Protein AF-A0A6J7L173-F1 (afdb_monomer)

Foldseek 3Di:
DDDDDDDDDDDDDDPDPDDDDDPPDDPDPPPDDPDDDPPDPDPPPPDPPPPQPPVNVVVVVVVVVVVVVVVVVVVVVVVVVVVVVVVVVVVVVVVVVVVVVVVVVVVVVVVVVVVVVVVVVVVVVVVVVVVVVVVVVVVVVVVPPDPDDDPDDDDDDDDDDDPPPPPDVVNVLVVLVVVLVVCVVVVVVVVSVVSVVVSVVVVVVVVVPDDPPDPDD

Structure (mmCIF, N/CA/C/O backbone):
data_AF-A0A6J7L173-F1
#
_entry.id   AF-A0A6J7L173-F1
#
loop_
_atom_site.group_PDB
_atom_site.id
_atom_site.type_symbol
_atom_site.label_atom_id
_atom_site.label_alt_id
_atom_site.label_comp_id
_atom_site.label_asym_id
_atom_site.label_entity_id
_atom_site.label_seq_id
_atom_site.pdbx_PDB_ins_code
_atom_site.Cartn_x
_atom_site.Cartn_y
_atom_site.Cartn_z
_atom_site.occupancy
_atom_site.B_iso_or_equiv
_atom_site.auth_seq_id
_atom_site.auth_comp_id
_atom_site.auth_asym_id
_atom_site.auth_atom_id
_atom_site.pdbx_PDB_model_num
ATOM 1 N N . MET A 1 1 ? -23.145 0.129 -40.961 1.00 56.03 1 MET A N 1
ATOM 2 C CA . MET A 1 1 ? -21.698 -0.150 -40.840 1.00 56.03 1 MET A CA 1
ATOM 3 C C . MET A 1 1 ? -21.406 -0.372 -39.369 1.00 56.03 1 MET A C 1
ATOM 5 O O . MET A 1 1 ? -21.581 0.552 -38.590 1.00 56.03 1 MET A O 1
ATOM 9 N N . ALA A 1 2 ? -21.118 -1.614 -38.989 1.00 48.31 2 ALA A N 1
ATOM 10 C CA . ALA A 1 2 ? -20.890 -2.025 -37.604 1.00 48.31 2 ALA A CA 1
ATOM 11 C C . ALA A 1 2 ? -19.380 -2.103 -37.316 1.00 48.31 2 ALA A C 1
ATOM 13 O O . ALA A 1 2 ? -18.647 -2.535 -38.209 1.00 48.31 2 ALA A O 1
ATOM 14 N N . PRO A 1 3 ? -18.902 -1.745 -36.111 1.00 63.69 3 PRO A N 1
ATOM 15 C CA . PRO A 1 3 ? -17.541 -2.061 -35.703 1.00 63.69 3 PRO A CA 1
ATOM 16 C C . PRO A 1 3 ? -17.467 -3.480 -35.111 1.00 63.69 3 PRO A C 1
ATOM 18 O O . PRO A 1 3 ? -18.058 -3.774 -34.074 1.00 63.69 3 PRO A O 1
ATOM 21 N N . ALA A 1 4 ? -16.715 -4.354 -35.783 1.00 59.69 4 ALA A N 1
ATOM 22 C CA . ALA A 1 4 ? -16.028 -5.486 -35.159 1.00 59.69 4 ALA A CA 1
ATOM 23 C C . ALA A 1 4 ? -14.821 -4.925 -34.380 1.00 59.69 4 ALA A C 1
ATOM 25 O O . ALA A 1 4 ? -14.242 -3.929 -34.796 1.00 59.69 4 ALA A O 1
ATOM 26 N N . GLY A 1 5 ? -14.345 -5.454 -33.264 1.00 54.31 5 GLY A N 1
ATOM 27 C CA . GLY A 1 5 ? -14.576 -6.721 -32.594 1.00 54.31 5 GLY A CA 1
ATOM 28 C C . GLY A 1 5 ? -13.424 -6.840 -31.596 1.00 54.31 5 GLY A C 1
ATOM 29 O O . GLY A 1 5 ? -12.276 -7.034 -31.984 1.00 54.31 5 GLY A O 1
ATOM 30 N N . SER A 1 6 ? -13.735 -6.608 -30.324 1.00 51.31 6 SER A N 1
ATOM 31 C CA . SER A 1 6 ? -12.829 -6.727 -29.182 1.00 51.31 6 SER A CA 1
ATOM 32 C C . SER A 1 6 ? -12.298 -8.158 -29.075 1.00 51.31 6 SER A C 1
ATOM 34 O O . SER A 1 6 ? -13.080 -9.100 -28.960 1.00 51.31 6 SER A O 1
ATOM 36 N N . SER A 1 7 ? -10.975 -8.319 -29.119 1.00 59.59 7 SER A N 1
ATOM 37 C CA . SER A 1 7 ? -10.300 -9.590 -28.848 1.00 59.59 7 SER A CA 1
ATOM 38 C C . SER A 1 7 ? -9.613 -9.487 -27.491 1.00 59.59 7 SER A C 1
ATOM 40 O O . SER A 1 7 ? -8.503 -8.970 -27.387 1.00 59.59 7 SER A O 1
ATOM 42 N N . SER A 1 8 ? -10.305 -9.941 -26.443 1.00 56.28 8 SER A N 1
ATOM 43 C CA . SER A 1 8 ? -9.732 -10.100 -25.112 1.00 56.28 8 SER A CA 1
ATOM 44 C C . SER A 1 8 ? -8.868 -11.361 -25.077 1.00 56.28 8 SER A C 1
ATOM 46 O O . SER A 1 8 ? -9.338 -12.491 -25.210 1.00 56.28 8 SER A O 1
ATOM 48 N N . THR A 1 9 ? -7.565 -11.174 -24.914 1.00 59.16 9 THR A N 1
ATOM 49 C CA . THR A 1 9 ? -6.635 -12.255 -24.608 1.00 59.16 9 THR A CA 1
ATOM 50 C C . THR A 1 9 ? -6.775 -12.606 -23.131 1.00 59.16 9 THR A C 1
ATOM 52 O O . THR A 1 9 ? -6.339 -11.885 -22.236 1.00 59.16 9 THR A O 1
ATOM 55 N N . GLY A 1 10 ? -7.456 -13.724 -22.882 1.00 52.88 10 GLY A N 1
ATOM 56 C CA . GLY A 1 10 ? -7.556 -14.341 -21.569 1.00 52.88 10 GLY A CA 1
ATOM 57 C C . GLY A 1 10 ? -6.178 -14.743 -21.050 1.00 52.88 10 GLY A C 1
ATOM 58 O O . GLY A 1 10 ? -5.468 -15.525 -21.680 1.00 52.88 10 GLY A O 1
ATOM 59 N N . VAL A 1 11 ? -5.818 -14.218 -19.881 1.00 61.31 11 VAL A N 1
ATOM 60 C CA . VAL A 1 11 ? -4.654 -14.661 -19.111 1.00 61.31 11 VAL A CA 1
ATOM 61 C C . VAL A 1 11 ? -5.096 -15.814 -18.201 1.00 61.31 11 VAL A C 1
ATOM 63 O O . VAL A 1 11 ? -5.998 -15.619 -17.380 1.00 61.31 11 VAL A O 1
ATOM 66 N N . PRO A 1 12 ? -4.502 -17.015 -18.314 1.00 59.41 12 PRO A N 1
ATOM 67 C CA . PRO A 1 12 ? -4.837 -18.133 -17.450 1.00 59.41 12 PRO A CA 1
ATOM 68 C C . PRO A 1 12 ? -4.144 -18.027 -16.084 1.00 59.41 12 PRO A C 1
ATOM 70 O O . PRO A 1 12 ? -2.938 -17.829 -15.987 1.00 59.41 12 PRO A O 1
ATOM 73 N N . GLY A 1 13 ? -4.936 -18.248 -15.033 1.00 49.84 13 GLY A N 1
ATOM 74 C CA . GLY A 1 13 ? -4.553 -19.071 -13.883 1.00 49.84 13 GLY A CA 1
ATOM 75 C C . GLY A 1 13 ? -3.452 -18.548 -12.960 1.00 49.84 13 GLY A C 1
ATOM 76 O O . GLY A 1 13 ? -2.304 -18.973 -13.041 1.00 49.84 13 GLY A O 1
ATOM 77 N N . ARG A 1 14 ? -3.840 -17.757 -11.954 1.00 58.22 14 ARG A N 1
ATOM 78 C CA . ARG A 1 14 ? -3.087 -17.687 -10.692 1.00 58.22 14 ARG A CA 1
ATOM 79 C C . ARG A 1 14 ? -3.176 -19.041 -9.966 1.00 58.22 14 ARG A C 1
ATOM 81 O O . ARG A 1 14 ? -4.297 -19.507 -9.752 1.00 58.22 14 ARG A O 1
ATOM 88 N N . PRO A 1 15 ? -2.065 -19.645 -9.506 1.00 59.00 15 PRO A N 1
ATOM 89 C CA . PRO A 1 15 ? -2.144 -20.717 -8.527 1.00 59.00 15 PRO A CA 1
ATOM 90 C C . PRO A 1 15 ? -2.601 -20.142 -7.181 1.00 59.00 15 PRO A C 1
ATOM 92 O O . PRO A 1 15 ? -2.034 -19.179 -6.660 1.00 59.00 15 PRO A O 1
ATOM 95 N N . ALA A 1 16 ? -3.656 -20.739 -6.629 1.00 52.34 16 ALA A N 1
ATOM 96 C CA . ALA A 1 16 ? -4.122 -20.482 -5.279 1.00 52.34 16 ALA A CA 1
ATOM 97 C C . ALA A 1 16 ? -3.039 -20.919 -4.284 1.00 52.34 16 ALA A C 1
ATOM 99 O O . ALA A 1 16 ? -2.825 -22.109 -4.057 1.00 52.34 16 ALA A O 1
ATOM 100 N N . VAL A 1 17 ? -2.346 -19.950 -3.688 1.00 55.59 17 VAL A N 1
ATOM 101 C CA . VAL A 1 17 ? -1.490 -20.201 -2.530 1.00 55.59 17 VAL A CA 1
ATOM 102 C C . VAL A 1 17 ? -2.411 -20.409 -1.334 1.00 55.59 17 VAL A C 1
ATOM 104 O O . VAL A 1 17 ? -2.914 -19.466 -0.725 1.00 55.59 17 VAL A O 1
ATOM 107 N N . GLY A 1 18 ? -2.671 -21.683 -1.048 1.00 56.38 18 GLY A N 1
ATOM 108 C CA . GLY A 1 18 ? -3.262 -22.135 0.198 1.00 56.38 18 GLY A CA 1
ATOM 109 C C . GLY A 1 18 ? -2.349 -21.780 1.368 1.00 56.38 18 GLY A C 1
ATOM 110 O O . GLY A 1 18 ? -1.164 -22.106 1.375 1.00 56.38 18 GLY A O 1
ATOM 111 N N . GLY A 1 19 ? -2.910 -21.107 2.368 1.00 48.81 19 GLY A N 1
ATOM 112 C CA . GLY A 1 19 ? -2.169 -20.659 3.538 1.00 48.81 19 GLY A CA 1
ATOM 113 C C . GLY A 1 19 ? -3.078 -20.452 4.738 1.00 48.81 19 GLY A C 1
ATOM 114 O O . GLY A 1 19 ? -3.400 -19.324 5.078 1.00 48.81 19 GLY A O 1
ATOM 115 N N . ARG A 1 20 ? -3.459 -21.569 5.372 1.00 51.69 20 ARG A N 1
ATOM 116 C CA . ARG A 1 20 ? -3.918 -21.684 6.770 1.00 51.69 20 ARG A CA 1
ATOM 117 C C . ARG A 1 20 ? -5.066 -20.755 7.190 1.00 51.69 20 ARG A C 1
ATOM 119 O O . ARG A 1 20 ? -4.876 -19.791 7.926 1.00 51.69 20 ARG A O 1
ATOM 126 N N . ALA A 1 21 ? -6.287 -21.160 6.844 1.00 50.53 21 ALA A N 1
ATOM 127 C CA . ALA A 1 21 ? -7.445 -20.822 7.662 1.00 50.53 21 ALA A CA 1
ATOM 128 C C . ALA A 1 21 ? -7.316 -21.535 9.018 1.00 50.53 21 ALA A C 1
ATOM 130 O O . ALA A 1 21 ? -7.040 -22.735 9.085 1.00 50.53 21 ALA A O 1
ATOM 131 N N . ALA A 1 22 ? -7.460 -20.760 10.088 1.00 49.44 22 ALA A N 1
ATOM 132 C CA . ALA A 1 22 ? -7.462 -21.233 11.457 1.00 49.44 22 ALA A CA 1
ATOM 133 C C . ALA A 1 22 ? -8.526 -22.321 11.654 1.00 49.44 22 ALA A C 1
ATOM 135 O O . ALA A 1 22 ? -9.672 -22.175 11.231 1.00 49.44 22 ALA A O 1
ATOM 136 N N . VAL A 1 23 ? -8.135 -23.400 12.331 1.00 52.44 23 VAL A N 1
ATOM 137 C CA . VAL A 1 23 ? -9.048 -24.409 12.866 1.00 52.44 23 VAL A CA 1
ATOM 138 C C . VAL A 1 23 ? -9.846 -23.740 13.985 1.00 52.44 23 VAL A C 1
ATOM 140 O O . VAL A 1 23 ? -9.449 -23.750 15.147 1.00 52.44 23 VAL A O 1
ATOM 143 N N . VAL A 1 24 ? -10.947 -23.087 13.621 1.00 50.62 24 VAL A N 1
ATOM 144 C CA . VAL A 1 24 ? -12.003 -22.718 14.560 1.00 50.62 24 VAL A CA 1
ATOM 145 C C . VAL A 1 24 ? -12.899 -23.939 14.660 1.00 50.62 24 VAL A C 1
ATOM 147 O O . VAL A 1 24 ? -13.752 -24.180 13.809 1.00 50.62 24 VAL A O 1
ATOM 150 N N . SER A 1 25 ? -12.636 -24.757 15.675 1.00 53.19 25 SER A N 1
ATOM 151 C CA . SER A 1 25 ? -13.514 -25.848 16.073 1.00 53.19 25 SER A CA 1
ATOM 152 C C . SER A 1 25 ? -14.911 -25.289 16.334 1.00 53.19 25 SER A C 1
ATOM 154 O O . SER A 1 25 ? -15.130 -24.559 17.301 1.00 53.19 25 SER A O 1
ATOM 156 N N . ALA A 1 26 ? -15.848 -25.619 15.450 1.00 51.03 26 ALA A N 1
ATOM 157 C CA . ALA A 1 26 ? -17.267 -25.425 15.686 1.00 51.03 26 ALA A CA 1
ATOM 158 C C . ALA A 1 26 ? -17.702 -26.290 16.887 1.00 51.03 26 ALA A C 1
ATOM 160 O O . ALA A 1 26 ? -17.271 -27.444 16.988 1.00 51.03 26 ALA A O 1
ATOM 161 N N . PRO A 1 27 ? -18.537 -25.780 17.807 1.00 52.97 27 PRO A N 1
ATOM 162 C CA . PRO A 1 27 ? -19.169 -26.625 18.806 1.00 52.97 27 PRO A CA 1
ATOM 163 C C . PRO A 1 27 ? -20.167 -27.557 18.112 1.00 52.97 27 PRO A C 1
ATOM 165 O O . PRO A 1 27 ? -20.992 -27.122 17.311 1.00 52.97 27 PRO A O 1
ATOM 168 N N . ALA A 1 28 ? -20.048 -28.848 18.418 1.00 54.38 28 ALA A N 1
ATOM 169 C CA . ALA A 1 28 ? -20.895 -29.910 17.905 1.00 54.38 28 ALA A CA 1
ATOM 170 C C . ALA A 1 28 ? -22.385 -29.607 18.132 1.00 54.38 28 ALA A C 1
ATOM 172 O O . ALA A 1 28 ? -22.812 -29.328 19.256 1.00 54.38 28 ALA A O 1
ATOM 173 N N . GLU A 1 29 ? -23.168 -29.707 17.058 1.00 47.34 29 GLU A N 1
ATOM 174 C CA . GLU A 1 29 ? -24.623 -29.783 17.108 1.00 47.34 29 GLU A CA 1
ATOM 175 C C . GLU A 1 29 ? -25.033 -31.008 17.931 1.00 47.34 29 GLU A C 1
ATOM 177 O O . GLU A 1 29 ? -24.928 -32.158 17.503 1.00 47.34 29 GLU A O 1
ATOM 182 N N . ILE A 1 30 ? -25.501 -30.753 19.149 1.00 57.19 30 ILE A N 1
ATOM 183 C CA . ILE A 1 30 ? -26.224 -31.733 19.947 1.00 57.19 30 ILE A CA 1
ATOM 184 C C . ILE A 1 30 ? -27.633 -31.796 19.355 1.00 57.19 30 ILE A C 1
ATOM 186 O O . ILE A 1 30 ? -28.453 -30.904 19.568 1.00 57.19 30 ILE A O 1
ATOM 190 N N . GLY A 1 31 ? -27.888 -32.838 18.563 1.00 53.91 31 GLY A N 1
ATOM 191 C CA . GLY A 1 31 ? -29.209 -33.126 18.013 1.00 53.91 31 GLY A CA 1
ATOM 192 C C . GLY A 1 31 ? -30.273 -33.294 19.112 1.00 53.91 31 GLY A C 1
ATOM 193 O O . GLY A 1 31 ? -29.946 -33.648 20.249 1.00 53.91 31 GLY A O 1
ATOM 194 N N . PRO A 1 32 ? -31.559 -33.060 18.797 1.00 56.28 32 PRO A N 1
ATOM 195 C CA . PRO A 1 32 ? -32.647 -33.168 19.761 1.00 56.28 32 PRO A CA 1
ATOM 196 C C . PRO A 1 32 ? -32.891 -34.638 20.129 1.00 56.28 32 PRO A C 1
ATOM 198 O O . PRO A 1 32 ? -33.675 -35.347 19.500 1.00 56.28 32 PRO A O 1
ATOM 201 N N . GLY A 1 33 ? -32.205 -35.105 21.171 1.00 53.16 33 GLY A N 1
ATOM 202 C CA . GLY A 1 33 ? -32.496 -36.369 21.832 1.00 53.16 33 GLY A CA 1
ATOM 203 C C . GLY A 1 33 ? -33.867 -36.302 22.501 1.00 53.16 33 GLY A C 1
ATOM 204 O O . GLY A 1 33 ? -34.044 -35.664 23.535 1.00 53.16 33 GLY A O 1
ATOM 205 N N . THR A 1 34 ? -34.848 -36.978 21.912 1.00 60.06 34 THR A N 1
ATOM 206 C CA . THR A 1 34 ? -36.199 -37.178 22.447 1.00 60.06 34 THR A CA 1
ATOM 207 C C . THR A 1 34 ? -36.193 -38.224 23.567 1.00 60.06 34 THR A C 1
ATOM 209 O O . THR A 1 34 ? -36.834 -39.269 23.485 1.00 60.06 34 THR A O 1
ATOM 212 N N . SER A 1 35 ? -35.462 -37.968 24.653 1.00 50.69 35 SER A N 1
ATOM 213 C CA . SER A 1 35 ? -35.548 -38.804 25.852 1.00 50.69 35 SER A CA 1
ATOM 214 C C . SER A 1 35 ? -36.756 -38.381 26.690 1.00 50.69 35 SER A C 1
ATOM 216 O O . SER A 1 35 ? -36.769 -37.300 27.280 1.00 50.69 35 SER A O 1
ATOM 218 N N . LYS A 1 36 ? -37.776 -39.245 26.744 1.00 61.78 36 LYS A N 1
ATOM 219 C CA . LYS A 1 36 ? -38.896 -39.140 27.692 1.00 61.78 36 LYS A CA 1
ATOM 220 C C . LYS A 1 36 ? -38.356 -38.987 29.125 1.00 61.78 36 LYS A C 1
ATOM 222 O O . LYS A 1 36 ? -37.525 -39.805 29.525 1.00 61.78 36 LYS A O 1
ATOM 227 N N . PRO A 1 37 ? -38.819 -38.002 29.913 1.00 64.44 37 PRO A N 1
ATOM 228 C CA . PRO A 1 37 ? -38.391 -37.877 31.298 1.00 64.44 37 PRO A CA 1
ATOM 229 C C . PRO A 1 37 ? -38.979 -39.024 32.138 1.00 64.44 37 PRO A C 1
ATOM 231 O O . PRO A 1 37 ? -40.143 -39.388 31.939 1.00 64.44 37 PRO A O 1
ATOM 234 N N . PRO A 1 38 ? -38.220 -39.596 33.090 1.00 64.19 38 PRO A N 1
ATOM 235 C CA . PRO A 1 38 ? -38.784 -40.493 34.084 1.00 64.19 38 PRO A CA 1
ATOM 236 C C . PRO A 1 38 ? -39.718 -39.703 35.006 1.00 64.19 38 PRO A C 1
ATOM 238 O O . PRO A 1 38 ? -39.390 -38.605 35.463 1.00 64.19 38 PRO A O 1
ATOM 241 N N . THR A 1 39 ? -40.887 -40.277 35.279 1.00 62.19 39 THR A N 1
ATOM 242 C CA . THR A 1 39 ? -41.888 -39.779 36.225 1.00 62.19 39 THR A CA 1
ATOM 243 C C . THR A 1 39 ? -41.295 -39.772 37.636 1.00 62.19 39 THR A C 1
ATOM 245 O O . THR A 1 39 ? -41.422 -40.729 38.392 1.00 62.19 39 THR A O 1
ATOM 248 N N . SER A 1 40 ? -40.578 -38.699 37.968 1.00 54.78 40 SER A N 1
ATOM 249 C CA . SER A 1 40 ? -40.025 -38.453 39.295 1.00 54.78 40 SER A CA 1
ATOM 250 C C . SER A 1 40 ? -41.118 -37.854 40.170 1.00 54.78 40 SER A C 1
ATOM 252 O O . SER A 1 40 ? -41.491 -36.686 40.038 1.00 54.78 40 SER A O 1
ATOM 254 N N . THR A 1 41 ? -41.654 -38.686 41.054 1.00 59.81 41 THR A N 1
ATOM 255 C CA . THR A 1 41 ? -42.526 -38.313 42.166 1.00 59.81 41 THR A CA 1
ATOM 256 C C . THR A 1 41 ? -41.744 -37.383 43.094 1.00 59.81 41 THR A C 1
ATOM 258 O O . THR A 1 41 ? -41.030 -37.816 43.997 1.00 59.81 41 THR A O 1
ATOM 261 N N . ARG A 1 42 ? -41.823 -36.075 42.832 1.00 53.38 42 ARG A N 1
ATOM 262 C CA . ARG A 1 42 ? -41.264 -35.054 43.720 1.00 53.38 42 ARG A CA 1
ATOM 263 C C . ARG A 1 42 ? -42.069 -35.027 45.022 1.00 53.38 42 ARG A C 1
ATOM 265 O O . ARG A 1 42 ? -43.293 -34.904 44.953 1.00 53.38 42 ARG A O 1
ATOM 272 N N . PRO A 1 43 ? -41.419 -35.072 46.196 1.00 57.16 43 PRO A N 1
ATOM 273 C CA . PRO A 1 43 ? -42.094 -34.741 47.437 1.00 57.16 43 PRO A CA 1
ATOM 274 C C . PRO A 1 43 ? -42.568 -33.286 47.362 1.00 57.16 43 PRO A C 1
ATOM 276 O O . PRO A 1 43 ? -41.834 -32.396 46.921 1.00 57.16 43 PRO A O 1
ATOM 279 N N . VAL A 1 44 ? -43.812 -33.056 47.776 1.00 57.59 44 VAL A N 1
ATOM 280 C CA . VAL A 1 44 ? -44.381 -31.724 47.986 1.00 57.59 44 VAL A CA 1
ATOM 281 C C . VAL A 1 44 ? -43.639 -31.110 49.171 1.00 57.59 44 VAL A C 1
ATOM 283 O O . VAL A 1 44 ? -44.043 -31.248 50.320 1.00 57.59 44 VAL A O 1
ATOM 286 N N . VAL A 1 45 ? -42.491 -30.487 48.898 1.00 54.59 45 VAL A N 1
ATOM 287 C CA . VAL A 1 45 ? -41.824 -29.610 49.857 1.00 54.59 45 VAL A CA 1
ATOM 288 C C . VAL A 1 45 ? -42.674 -28.352 49.911 1.00 54.59 45 VAL A C 1
ATOM 290 O O . VAL A 1 45 ? -42.638 -27.519 49.002 1.00 54.59 45 VAL A O 1
ATOM 293 N N . SER A 1 46 ? -43.505 -28.271 50.945 1.00 54.81 46 SER A N 1
ATOM 294 C CA . SER A 1 46 ? -44.247 -27.081 51.337 1.00 54.81 46 SER A CA 1
ATOM 295 C C . SER A 1 46 ? -43.293 -25.891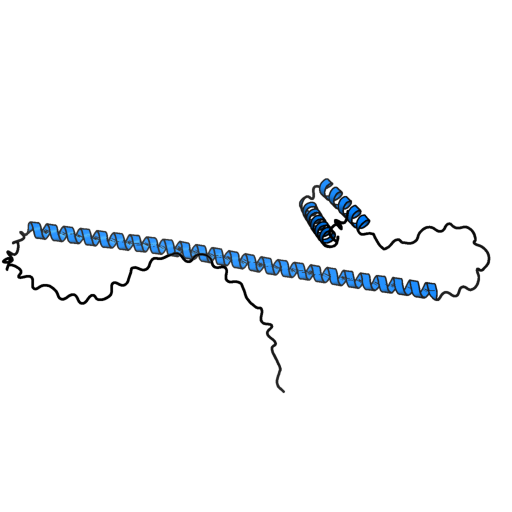 51.287 1.00 54.81 46 SER A C 1
ATOM 297 O O . SER A 1 46 ? -42.348 -25.819 52.071 1.00 54.81 46 SER A O 1
ATOM 299 N N . ARG A 1 47 ? -43.490 -24.995 50.313 1.00 46.97 47 ARG A N 1
ATOM 300 C CA . ARG A 1 47 ? -42.705 -23.767 50.179 1.00 46.97 47 ARG A CA 1
ATOM 301 C C . ARG A 1 47 ? -42.976 -22.905 51.406 1.00 46.97 47 ARG A C 1
ATOM 303 O O . ARG A 1 47 ? -43.949 -22.162 51.443 1.00 46.97 47 ARG A O 1
ATOM 310 N N . THR A 1 48 ? -42.122 -23.009 52.414 1.00 52.66 48 THR A N 1
ATOM 311 C CA . THR A 1 48 ? -41.951 -21.935 53.383 1.00 52.66 48 THR A CA 1
ATOM 312 C C . THR A 1 48 ? -41.299 -20.794 52.618 1.00 52.66 48 THR A C 1
ATOM 314 O O . THR A 1 48 ? -40.102 -20.850 52.336 1.00 52.66 48 THR A O 1
ATOM 317 N N . GLU A 1 49 ? -42.089 -19.805 52.195 1.00 58.62 49 GLU A N 1
ATOM 318 C CA . GLU A 1 49 ? -41.520 -18.545 51.729 1.00 58.62 49 GLU A CA 1
ATOM 319 C C . GLU A 1 49 ? -40.662 -18.003 52.874 1.00 58.62 49 GLU A C 1
ATOM 321 O O . GLU A 1 49 ? -41.181 -17.811 53.980 1.00 58.62 49 GLU A O 1
ATOM 326 N N . PRO A 1 50 ? -39.344 -17.830 52.677 1.00 61.00 50 PRO A N 1
ATOM 327 C CA . PRO A 1 50 ? -38.535 -17.206 53.698 1.00 61.00 50 PRO A CA 1
ATOM 328 C C . PRO A 1 50 ? -39.123 -15.817 53.912 1.00 61.00 50 PRO A C 1
ATOM 330 O O . PRO A 1 50 ? -39.205 -15.013 52.983 1.00 61.00 50 PRO A O 1
ATOM 333 N N . VAL A 1 51 ? -39.575 -15.541 55.133 1.00 63.34 51 VAL A N 1
ATOM 334 C CA . VAL A 1 51 ? -39.957 -14.191 55.538 1.00 63.34 51 VAL A CA 1
ATOM 335 C C . VAL A 1 51 ? -38.653 -13.404 55.628 1.00 63.34 51 VAL A C 1
ATOM 337 O O . VAL A 1 51 ? -38.022 -13.303 56.677 1.00 63.34 51 VAL A O 1
ATOM 340 N N . VAL A 1 52 ? -38.183 -12.938 54.471 1.00 72.12 52 VAL A N 1
ATOM 341 C CA . VAL A 1 52 ? -36.975 -12.133 54.333 1.00 72.12 52 VAL A 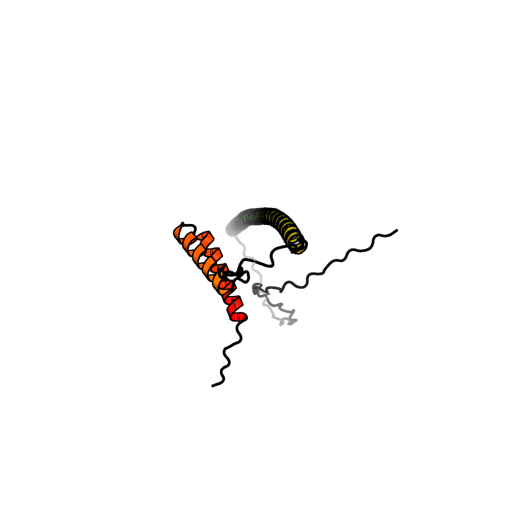CA 1
ATOM 342 C C . VAL A 1 52 ? -37.254 -10.810 55.033 1.00 72.12 52 VAL A C 1
ATOM 344 O O . VAL A 1 52 ? -38.059 -10.002 54.564 1.00 72.12 52 VAL A O 1
ATOM 347 N N . GLY A 1 53 ? -36.623 -10.614 56.191 1.00 86.69 53 GLY A N 1
ATOM 348 C CA . GLY A 1 53 ? -36.736 -9.376 56.951 1.00 86.69 53 GLY A CA 1
ATOM 349 C C . GLY A 1 53 ? -36.277 -8.160 56.130 1.00 86.69 53 GLY A C 1
ATOM 350 O O . GLY A 1 53 ? -35.519 -8.303 55.166 1.00 86.69 53 GLY A O 1
ATOM 351 N N . PRO A 1 54 ? -36.693 -6.942 56.509 1.00 88.62 54 PRO A N 1
ATOM 352 C CA . PRO A 1 54 ? -36.397 -5.718 55.757 1.00 88.62 54 PRO A CA 1
ATOM 353 C C . PRO A 1 54 ? -34.895 -5.493 55.509 1.00 88.62 54 PRO A C 1
ATOM 355 O O . PRO A 1 54 ? -34.522 -5.007 54.445 1.00 88.62 54 PRO A O 1
ATOM 358 N N . LEU A 1 55 ? -34.026 -5.916 56.435 1.00 89.81 55 LEU A N 1
ATOM 359 C CA . LEU A 1 55 ? -32.568 -5.837 56.275 1.00 89.81 55 LEU A CA 1
ATOM 360 C C . LEU A 1 55 ? -32.035 -6.729 55.148 1.00 89.81 55 LEU A C 1
ATOM 362 O O . LEU A 1 55 ? -31.168 -6.310 54.387 1.00 89.81 55 LEU A O 1
ATOM 366 N N . ALA A 1 56 ? -32.570 -7.940 55.003 1.00 88.56 56 ALA A N 1
ATOM 367 C CA . ALA A 1 56 ? -32.146 -8.839 53.939 1.00 88.56 56 ALA A CA 1
ATOM 368 C C . ALA A 1 56 ? -32.640 -8.351 52.563 1.00 88.56 56 ALA A C 1
ATOM 370 O O . ALA A 1 56 ? -31.889 -8.412 51.594 1.00 88.56 56 ALA A O 1
ATOM 371 N N . ARG A 1 57 ? -33.826 -7.722 52.488 1.00 89.06 57 ARG A N 1
ATOM 372 C CA . ARG A 1 57 ? -34.264 -7.017 51.266 1.00 89.06 57 ARG A CA 1
ATOM 373 C C . ARG A 1 57 ? -33.363 -5.832 50.912 1.00 89.06 57 ARG A C 1
ATOM 375 O O . ARG A 1 57 ? -33.082 -5.620 49.736 1.00 89.06 57 ARG A O 1
ATOM 382 N N . ALA A 1 58 ? -32.909 -5.063 51.903 1.00 93.81 58 ALA A N 1
ATOM 383 C CA . ALA A 1 58 ? -31.978 -3.961 51.668 1.00 93.81 58 ALA A CA 1
ATOM 384 C C . ALA A 1 58 ? -30.632 -4.466 51.115 1.00 93.81 58 ALA A C 1
ATOM 386 O O . ALA A 1 58 ? -30.141 -3.922 50.127 1.00 93.81 58 ALA A O 1
ATOM 387 N N . ALA A 1 59 ? -30.094 -5.555 51.677 1.00 93.94 59 ALA A N 1
ATOM 388 C CA . ALA A 1 59 ? -28.862 -6.182 51.195 1.00 93.94 59 ALA A CA 1
ATOM 389 C C . ALA A 1 59 ? -28.993 -6.728 49.758 1.00 93.94 59 ALA A C 1
ATOM 391 O O . ALA A 1 59 ? -28.080 -6.571 48.950 1.00 93.94 59 ALA A O 1
ATOM 392 N N . GLU A 1 60 ? -30.137 -7.322 49.401 1.00 93.44 60 GLU A N 1
ATOM 393 C CA . GLU A 1 60 ? -30.407 -7.768 48.027 1.00 93.44 60 GLU A CA 1
ATOM 394 C C . GLU A 1 60 ? -30.465 -6.603 47.030 1.00 93.44 60 GLU A C 1
ATOM 396 O O . GLU A 1 60 ? -29.953 -6.716 45.914 1.00 93.44 60 GLU A O 1
ATOM 401 N N . LEU A 1 61 ? -31.078 -5.479 47.412 1.00 95.38 61 LEU A N 1
ATOM 402 C CA . LEU A 1 61 ? -31.118 -4.282 46.570 1.00 95.38 61 LEU A CA 1
ATOM 403 C C . LEU A 1 61 ? -29.723 -3.686 46.383 1.00 95.38 61 LEU A C 1
ATOM 405 O O . LEU A 1 61 ? -29.360 -3.344 45.260 1.00 95.38 61 LEU A O 1
ATOM 409 N N . GLU A 1 62 ? -28.922 -3.618 47.444 1.00 96.00 62 GLU A N 1
ATOM 410 C CA . GLU A 1 62 ? -27.533 -3.163 47.368 1.00 96.00 62 GLU A CA 1
ATOM 411 C C . GLU A 1 62 ? -26.696 -4.064 46.449 1.00 96.00 62 GLU A C 1
ATOM 413 O O . GLU A 1 62 ? -25.960 -3.563 45.595 1.00 96.00 62 GLU A O 1
ATOM 418 N N . LEU A 1 63 ? -26.855 -5.388 46.556 1.00 97.06 63 LEU A N 1
ATOM 419 C CA . LEU A 1 63 ? -26.194 -6.343 45.667 1.00 97.06 63 LEU A CA 1
ATOM 420 C C . LEU A 1 63 ? -26.603 -6.127 44.206 1.00 97.06 63 LEU A C 1
ATOM 422 O O . LEU A 1 63 ? -25.735 -6.048 43.340 1.00 97.06 63 LEU A O 1
ATOM 426 N N . ARG A 1 64 ? -27.902 -5.963 43.927 1.00 97.19 64 ARG A N 1
ATOM 427 C CA . ARG A 1 64 ? -28.396 -5.686 42.567 1.00 97.19 64 ARG A CA 1
ATOM 428 C C . ARG A 1 64 ? -27.843 -4.382 42.004 1.00 97.19 64 ARG A C 1
ATOM 430 O O . ARG A 1 64 ? -27.472 -4.349 40.835 1.00 97.19 64 ARG A O 1
ATOM 437 N N . VAL A 1 65 ? -27.762 -3.326 42.815 1.00 98.12 65 VAL A N 1
ATOM 438 C CA . VAL A 1 65 ? -27.167 -2.047 42.396 1.00 98.12 65 VAL A CA 1
ATOM 439 C C . VAL A 1 65 ? -25.683 -2.227 42.077 1.00 98.12 65 VAL A C 1
ATOM 441 O O . VAL A 1 65 ? -25.239 -1.783 41.022 1.00 98.12 65 VAL A O 1
ATOM 444 N N . ARG A 1 66 ? -24.921 -2.933 42.922 1.00 98.25 66 ARG A N 1
ATOM 445 C CA . ARG A 1 66 ? -23.503 -3.235 42.659 1.00 98.25 66 ARG A CA 1
ATOM 446 C C . ARG A 1 66 ? -23.307 -4.062 41.390 1.00 98.25 66 ARG A C 1
ATOM 448 O O . ARG A 1 66 ? -22.414 -3.763 40.604 1.00 98.25 66 ARG A O 1
ATOM 455 N N . GLU A 1 67 ? -24.135 -5.078 41.163 1.00 98.25 67 GLU A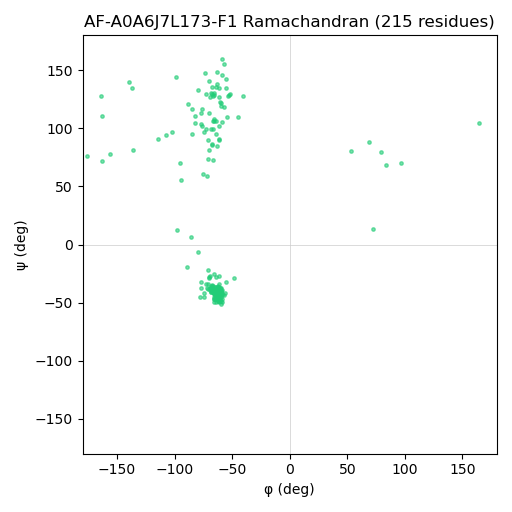 N 1
ATOM 456 C CA . GLU A 1 67 ? -24.083 -5.876 39.934 1.00 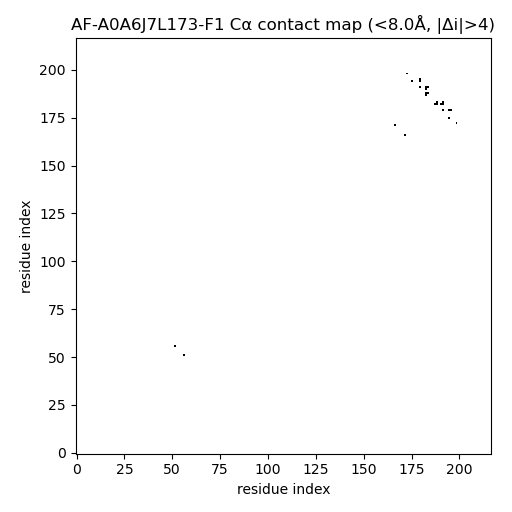98.25 67 GLU A CA 1
ATOM 457 C C . GLU A 1 67 ? -24.372 -5.039 38.690 1.00 98.25 67 GLU A C 1
ATOM 459 O O . GLU A 1 67 ? -23.701 -5.203 37.672 1.00 98.25 67 GLU A O 1
ATOM 464 N N . GLU A 1 68 ? -25.358 -4.149 38.761 1.00 97.94 68 GLU A N 1
ATOM 465 C CA . GLU A 1 68 ? -25.709 -3.269 37.651 1.00 97.94 68 GLU A CA 1
ATOM 466 C C . GLU A 1 68 ? -24.585 -2.272 37.342 1.00 97.94 68 GLU A C 1
ATOM 468 O O . GLU A 1 68 ? -24.238 -2.093 36.175 1.00 97.94 68 GLU A O 1
ATOM 473 N N . VAL A 1 69 ? -23.947 -1.697 38.367 1.00 98.38 69 VAL A N 1
ATOM 474 C CA . VAL A 1 69 ? -22.751 -0.854 38.200 1.00 98.38 69 VAL A CA 1
ATOM 475 C C . VAL A 1 69 ? -21.630 -1.642 37.518 1.00 98.38 69 VAL A C 1
ATOM 477 O O . VAL A 1 69 ? -21.133 -1.212 36.482 1.00 98.38 69 VAL A O 1
ATOM 480 N N . LEU A 1 70 ? -21.314 -2.851 37.995 1.00 98.38 70 LEU A N 1
ATOM 481 C CA . LEU A 1 70 ? -20.290 -3.702 37.373 1.00 98.38 70 LEU A CA 1
ATOM 482 C C . LEU A 1 70 ? -20.637 -4.095 35.927 1.00 98.38 70 LEU A C 1
ATOM 484 O O . LEU A 1 70 ? -19.742 -4.251 35.093 1.00 98.38 70 LEU A O 1
ATOM 488 N N . ARG A 1 71 ? -21.922 -4.296 35.598 1.00 98.38 71 ARG A N 1
ATOM 489 C CA . ARG A 1 71 ? -22.352 -4.553 34.212 1.00 98.38 71 ARG A CA 1
ATOM 490 C C . ARG A 1 71 ? -22.104 -3.340 33.322 1.00 98.38 71 ARG A C 1
ATOM 492 O O . ARG A 1 71 ? -21.629 -3.536 32.202 1.00 98.38 71 ARG A O 1
ATOM 499 N N . ARG A 1 72 ? -22.392 -2.130 33.810 1.00 98.25 72 ARG A N 1
ATOM 500 C CA . ARG A 1 72 ? -22.155 -0.871 33.086 1.00 98.25 72 ARG A CA 1
ATOM 501 C C . ARG A 1 72 ? -20.671 -0.611 32.881 1.00 98.25 72 ARG A C 1
ATOM 503 O O . ARG A 1 72 ? -20.263 -0.487 31.735 1.00 98.25 72 ARG A O 1
ATOM 510 N N . GLU A 1 73 ? -19.859 -0.711 33.928 1.00 98.31 73 GLU A N 1
ATOM 511 C CA . GLU A 1 73 ? -18.398 -0.564 33.832 1.00 98.31 73 GLU A CA 1
ATOM 512 C C . GLU A 1 73 ? -17.792 -1.551 32.819 1.00 98.31 73 GLU A C 1
ATOM 514 O O . GLU A 1 73 ? -16.956 -1.197 31.990 1.00 98.31 73 GLU A O 1
ATOM 519 N N . ARG A 1 74 ? -18.254 -2.811 32.808 1.00 98.44 74 ARG A N 1
ATOM 520 C CA . ARG A 1 74 ? -17.818 -3.805 31.807 1.00 98.44 74 ARG A CA 1
ATOM 521 C C . ARG A 1 74 ? -18.327 -3.515 30.398 1.00 98.44 74 ARG A C 1
ATOM 523 O O . ARG A 1 74 ? -17.746 -4.021 29.437 1.00 98.44 74 ARG A O 1
ATOM 530 N N . ALA A 1 75 ? -19.460 -2.839 30.246 1.00 98.19 75 ALA A N 1
ATOM 531 C CA . ALA A 1 75 ? -19.966 -2.425 28.942 1.00 98.19 75 ALA A CA 1
ATOM 532 C C . ALA A 1 75 ? -19.156 -1.239 28.405 1.00 98.19 75 ALA A C 1
ATOM 534 O O . ALA A 1 75 ? -18.699 -1.307 27.268 1.00 98.19 75 ALA A O 1
ATOM 535 N N . GLU A 1 76 ? -18.889 -0.240 29.244 1.00 98.19 76 GLU A N 1
ATOM 536 C CA . GLU A 1 76 ? -18.050 0.925 28.941 1.00 98.19 76 GLU A CA 1
ATOM 537 C C . GLU A 1 76 ? -16.627 0.496 28.570 1.00 98.19 76 GLU A C 1
ATOM 539 O O . GLU A 1 76 ? -16.174 0.773 27.464 1.00 98.19 76 GLU A O 1
ATOM 544 N N . ALA A 1 77 ? -15.979 -0.340 29.387 1.00 97.94 77 ALA A N 1
ATOM 545 C CA . ALA A 1 77 ? -14.639 -0.849 29.084 1.00 97.94 77 ALA A CA 1
ATOM 546 C C . ALA A 1 77 ? -14.577 -1.676 27.783 1.00 97.94 77 ALA A C 1
ATOM 548 O O . ALA A 1 77 ? -13.528 -1.772 27.144 1.00 97.94 77 ALA A O 1
ATOM 549 N N . ARG A 1 78 ? -15.681 -2.320 27.374 1.00 98.31 78 ARG A N 1
ATOM 550 C CA . ARG A 1 78 ? -15.761 -3.004 26.070 1.00 98.31 78 ARG A CA 1
ATOM 551 C C . ARG A 1 78 ? -15.950 -2.016 24.923 1.00 98.31 78 ARG A C 1
ATOM 553 O O . ARG A 1 78 ? -15.370 -2.252 23.866 1.00 98.31 78 ARG A O 1
ATOM 560 N N . ALA A 1 79 ? -16.727 -0.955 25.125 1.00 98.12 79 ALA A N 1
ATOM 561 C CA . ALA A 1 79 ? -16.916 0.107 24.143 1.00 98.12 79 ALA A CA 1
ATOM 562 C C . ALA A 1 79 ? -15.598 0.848 23.875 1.00 98.12 79 ALA A C 1
ATOM 564 O O . ALA A 1 79 ? -15.166 0.891 22.729 1.00 98.12 79 ALA A O 1
ATOM 565 N N . GLU A 1 80 ? -14.887 1.279 24.919 1.00 98.19 80 GLU A N 1
ATOM 566 C CA . GLU A 1 80 ? -13.576 1.937 24.801 1.00 98.19 80 GLU A CA 1
ATOM 567 C C . GLU A 1 80 ? -12.556 1.064 24.057 1.00 98.19 80 GLU A C 1
ATOM 569 O O . GLU A 1 80 ? -11.837 1.520 23.168 1.00 98.19 80 GLU A O 1
ATOM 574 N N . ARG A 1 81 ? -12.512 -0.240 24.368 1.00 98.12 81 ARG A N 1
ATOM 575 C CA . ARG A 1 81 ? -11.647 -1.184 23.643 1.00 98.12 81 ARG A CA 1
ATOM 5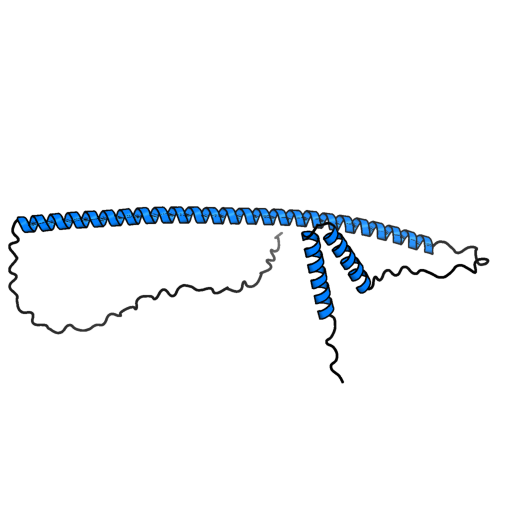76 C C . ARG A 1 81 ? -12.045 -1.325 22.177 1.00 98.12 81 ARG A C 1
ATOM 578 O O . ARG A 1 81 ? -11.165 -1.449 21.330 1.00 98.12 81 ARG A O 1
ATOM 585 N N . ALA A 1 82 ? -13.342 -1.352 21.873 1.00 98.06 82 ALA A N 1
ATOM 586 C CA . ALA A 1 82 ? -13.825 -1.442 20.500 1.00 98.06 82 ALA A CA 1
ATOM 587 C C . ALA A 1 82 ? -13.478 -0.178 19.699 1.00 98.06 82 ALA A C 1
ATOM 589 O O . ALA A 1 82 ? -13.038 -0.294 18.556 1.00 98.06 82 ALA A O 1
ATOM 590 N N . GLU A 1 83 ? -13.601 1.001 20.307 1.00 97.88 83 GLU A N 1
ATOM 591 C CA . GLU A 1 83 ? -13.180 2.275 19.717 1.00 97.88 83 GLU A CA 1
ATOM 592 C C . GLU A 1 83 ? -11.674 2.290 19.444 1.00 97.88 83 GLU A C 1
ATOM 594 O O . GLU A 1 83 ? -11.265 2.524 18.306 1.00 97.88 83 GLU A O 1
ATOM 599 N N . GLY A 1 84 ? -10.850 1.902 20.423 1.00 98.31 84 GLY A N 1
ATOM 600 C CA . GLY A 1 84 ? -9.401 1.807 20.237 1.00 98.31 84 GLY A CA 1
ATOM 601 C C . GLY A 1 84 ? -8.999 0.819 19.133 1.00 98.31 84 GLY A C 1
ATOM 602 O O . GLY A 1 84 ? -8.115 1.104 18.325 1.00 98.31 84 GLY A O 1
ATOM 603 N N . LEU A 1 85 ? -9.674 -0.331 19.028 1.00 98.31 85 LEU A N 1
ATOM 604 C CA . LEU A 1 85 ? -9.452 -1.274 17.923 1.00 98.31 85 LEU A CA 1
ATOM 605 C C . LEU A 1 85 ? -9.886 -0.697 16.568 1.00 98.31 85 LEU A C 1
ATOM 607 O O . LEU A 1 85 ? -9.221 -0.955 15.562 1.00 98.31 85 LEU A O 1
ATOM 611 N N . ALA A 1 86 ? -10.964 0.088 16.526 1.00 98.19 86 ALA A N 1
ATOM 612 C CA . ALA A 1 86 ? -11.409 0.766 15.313 1.00 98.19 86 ALA A CA 1
ATOM 613 C C . ALA A 1 86 ? -10.411 1.845 14.862 1.00 98.19 86 ALA A C 1
ATOM 615 O O . ALA A 1 86 ? -10.158 1.969 13.663 1.00 98.19 86 ALA A O 1
ATOM 616 N N . ASP A 1 87 ? -9.800 2.577 15.795 1.00 98.19 87 ASP A N 1
ATOM 617 C CA . ASP A 1 87 ? -8.732 3.539 15.500 1.00 98.19 87 ASP A CA 1
ATOM 618 C C . ASP A 1 87 ? -7.493 2.842 14.925 1.00 98.19 87 ASP A C 1
ATOM 620 O O . ASP A 1 87 ? -6.970 3.259 13.891 1.00 98.19 87 ASP A O 1
ATOM 624 N N . VAL A 1 88 ? -7.064 1.728 15.529 1.00 98.50 88 VAL A N 1
ATOM 625 C CA . VAL A 1 88 ? -5.942 0.920 15.017 1.00 98.50 88 VAL A CA 1
ATOM 626 C C . VAL A 1 88 ? -6.250 0.371 13.622 1.00 98.50 88 VAL A C 1
ATOM 628 O O . VAL A 1 88 ? -5.386 0.394 12.743 1.00 98.50 88 VAL A O 1
ATOM 631 N N . ALA A 1 89 ? -7.476 -0.103 13.389 1.00 98.25 89 ALA A N 1
ATOM 632 C CA . ALA A 1 89 ? -7.900 -0.581 12.077 1.00 98.25 89 ALA A CA 1
ATOM 633 C C . ALA A 1 89 ? -7.874 0.540 11.027 1.00 98.25 89 ALA A C 1
ATOM 635 O O . ALA A 1 89 ? -7.351 0.325 9.932 1.00 98.25 89 ALA A O 1
ATOM 636 N N . ARG A 1 90 ? -8.357 1.743 11.369 1.00 98.50 90 ARG A N 1
ATOM 637 C CA . ARG A 1 90 ? -8.294 2.931 10.501 1.00 98.50 90 ARG A CA 1
ATOM 638 C C . ARG A 1 90 ? -6.854 3.338 10.194 1.00 98.50 90 ARG A C 1
ATOM 640 O O . ARG A 1 90 ? -6.523 3.540 9.030 1.00 98.50 90 ARG A O 1
ATOM 647 N N . ALA A 1 91 ? -5.978 3.376 11.196 1.00 98.25 91 ALA A N 1
ATOM 648 C CA . ALA A 1 91 ? -4.560 3.683 11.000 1.00 98.25 91 ALA A CA 1
ATOM 649 C C . ALA A 1 91 ? -3.872 2.657 10.086 1.00 98.25 91 ALA A C 1
ATOM 651 O O . ALA A 1 91 ? -3.105 3.017 9.192 1.00 98.25 91 ALA A O 1
ATOM 652 N N . ARG A 1 92 ? -4.179 1.367 10.266 1.00 98.62 92 ARG A N 1
ATOM 653 C CA . ARG A 1 92 ? -3.640 0.299 9.419 1.00 98.62 92 ARG A CA 1
ATOM 654 C C . ARG A 1 92 ? -4.147 0.391 7.982 1.00 98.62 92 ARG A C 1
ATOM 656 O O . ARG A 1 92 ? -3.356 0.169 7.070 1.00 98.62 92 ARG A O 1
ATOM 663 N N . ALA A 1 93 ? -5.426 0.702 7.781 1.00 98.38 93 ALA A N 1
ATOM 664 C CA . ALA A 1 93 ? -5.983 0.926 6.450 1.00 98.38 93 ALA A CA 1
ATOM 665 C C . ALA A 1 93 ? -5.267 2.091 5.750 1.00 98.38 93 ALA A C 1
ATOM 667 O O . ALA A 1 93 ? -4.739 1.896 4.659 1.00 98.38 93 ALA A O 1
ATOM 668 N N . GLY A 1 94 ? -5.112 3.231 6.433 1.00 98.56 94 GLY A N 1
ATOM 669 C CA . GLY A 1 94 ? -4.387 4.384 5.893 1.00 98.56 94 GLY A CA 1
ATOM 670 C C . GLY A 1 94 ? -2.928 4.075 5.535 1.00 98.56 94 GLY A C 1
ATOM 671 O O . GLY A 1 94 ? -2.447 4.490 4.487 1.00 98.56 94 GLY A O 1
ATOM 672 N N . LEU A 1 95 ? -2.223 3.278 6.347 1.00 98.50 95 LEU A N 1
ATOM 673 C CA . LEU A 1 95 ? -0.854 2.851 6.029 1.00 98.50 95 LEU A CA 1
ATOM 674 C C . LEU A 1 95 ? -0.792 1.941 4.792 1.00 98.50 95 LEU A C 1
ATOM 676 O O . LEU A 1 95 ? 0.142 2.041 3.996 1.00 98.50 95 LEU A O 1
ATOM 680 N N . LEU A 1 96 ? -1.764 1.041 4.624 1.00 98.56 96 LEU A N 1
ATOM 681 C CA . LEU A 1 96 ? -1.834 0.171 3.448 1.00 98.56 96 LEU A CA 1
ATOM 682 C C . LEU A 1 96 ? -2.173 0.960 2.179 1.00 98.56 96 LEU A C 1
ATOM 684 O O . LEU A 1 96 ? -1.574 0.695 1.140 1.00 98.56 96 LEU A O 1
ATOM 688 N N . GLU A 1 97 ? -3.070 1.940 2.268 1.00 98.25 97 GLU A N 1
ATOM 689 C CA . GLU A 1 97 ? -3.399 2.854 1.169 1.00 98.25 97 GLU A CA 1
ATOM 690 C C . GLU A 1 97 ? -2.191 3.704 0.767 1.00 98.25 97 GLU A C 1
ATOM 692 O O . GLU A 1 97 ? -1.839 3.741 -0.410 1.00 98.25 97 GLU A O 1
ATOM 697 N N . ALA A 1 98 ? -1.483 4.297 1.734 1.00 97.50 98 ALA A N 1
ATOM 698 C CA . ALA A 1 98 ? -0.264 5.061 1.472 1.00 97.50 98 ALA A CA 1
ATOM 699 C C . ALA A 1 98 ? 0.824 4.201 0.810 1.00 97.50 98 ALA A C 1
ATOM 701 O O . ALA A 1 98 ? 1.487 4.637 -0.129 1.00 97.50 98 ALA A O 1
ATOM 702 N N . ARG A 1 99 ? 0.986 2.947 1.253 1.00 98.44 99 ARG A N 1
ATOM 703 C CA . ARG A 1 99 ? 1.926 2.009 0.628 1.00 98.44 99 ARG A CA 1
ATOM 704 C C . ARG A 1 99 ? 1.510 1.646 -0.796 1.00 98.44 99 ARG A C 1
ATOM 706 O O . ARG A 1 99 ? 2.375 1.536 -1.659 1.00 98.44 99 ARG A O 1
ATOM 713 N N . ALA A 1 100 ? 0.218 1.437 -1.039 1.00 97.62 100 ALA A N 1
ATOM 714 C CA . ALA A 1 100 ? -0.292 1.151 -2.374 1.00 97.62 100 ALA A CA 1
ATOM 715 C C . ALA A 1 100 ? -0.072 2.339 -3.323 1.00 97.62 100 ALA A C 1
ATOM 717 O O . ALA A 1 100 ? 0.378 2.126 -4.446 1.00 97.62 100 ALA A O 1
ATOM 718 N N . ALA A 1 101 ? -0.304 3.568 -2.853 1.00 97.25 101 ALA A N 1
ATOM 719 C CA . ALA A 1 101 ? -0.030 4.789 -3.608 1.00 97.25 101 ALA A CA 1
ATOM 720 C C . ALA A 1 101 ? 1.464 4.923 -3.946 1.00 97.25 101 ALA A C 1
ATOM 722 O O . ALA A 1 101 ? 1.812 5.053 -5.114 1.00 97.25 101 ALA A O 1
ATOM 723 N N . ALA A 1 102 ? 2.351 4.755 -2.960 1.00 97.19 102 ALA A N 1
ATOM 724 C CA . ALA A 1 102 ? 3.797 4.813 -3.184 1.00 97.19 102 ALA A CA 1
ATOM 725 C C . ALA A 1 102 ? 4.291 3.743 -4.177 1.00 97.19 102 ALA A C 1
ATOM 727 O O . ALA A 1 102 ? 5.181 3.995 -4.984 1.00 97.19 102 ALA A O 1
ATOM 728 N N . MET A 1 103 ? 3.714 2.535 -4.141 1.00 97.38 103 MET A N 1
ATOM 729 C CA . MET A 1 103 ? 4.032 1.495 -5.124 1.00 97.38 103 MET A CA 1
ATOM 730 C C . MET A 1 103 ? 3.529 1.847 -6.528 1.00 97.38 103 MET A C 1
ATOM 732 O O . MET A 1 103 ? 4.213 1.529 -7.495 1.00 97.38 103 MET A O 1
ATOM 736 N N . ALA A 1 104 ? 2.360 2.480 -6.654 1.00 96.88 104 ALA A N 1
ATOM 737 C CA . ALA A 1 104 ? 1.846 2.929 -7.944 1.00 96.88 104 ALA A CA 1
ATOM 738 C C . ALA A 1 104 ? 2.747 4.015 -8.554 1.00 96.88 104 ALA A C 1
ATOM 740 O O . ALA A 1 104 ? 3.161 3.873 -9.700 1.00 96.88 104 ALA A O 1
ATOM 741 N N . GLU A 1 105 ? 3.140 5.018 -7.764 1.00 96.75 105 GLU A N 1
ATOM 742 C CA . GLU A 1 105 ? 4.075 6.071 -8.189 1.00 96.75 105 GLU A CA 1
ATOM 743 C C . GLU A 1 105 ? 5.428 5.492 -8.633 1.00 96.75 105 GLU A C 1
ATOM 745 O O . GLU A 1 105 ? 5.966 5.883 -9.667 1.00 96.75 105 GLU A O 1
ATOM 750 N N . ALA A 1 106 ? 5.960 4.509 -7.898 1.00 96.50 106 ALA A N 1
ATOM 751 C CA . ALA A 1 106 ? 7.207 3.841 -8.269 1.00 96.50 106 ALA A CA 1
ATOM 752 C C . ALA A 1 106 ? 7.101 3.086 -9.606 1.00 96.50 106 ALA A C 1
ATOM 754 O O . ALA A 1 106 ? 8.032 3.121 -10.410 1.00 96.50 106 ALA A O 1
ATOM 755 N N . LEU A 1 107 ? 5.969 2.421 -9.863 1.00 97.75 107 LEU A N 1
ATOM 756 C CA . LEU A 1 107 ? 5.733 1.719 -11.128 1.00 97.75 107 LEU A CA 1
ATOM 757 C C . LEU A 1 107 ? 5.579 2.689 -12.308 1.00 97.75 107 LEU A C 1
ATOM 759 O O . LEU A 1 107 ? 6.058 2.392 -13.401 1.00 97.75 107 LEU A O 1
ATOM 763 N N . GLU A 1 108 ? 4.935 3.839 -12.106 1.00 97.06 108 GLU A N 1
ATOM 764 C CA . GLU A 1 108 ? 4.823 4.889 -13.128 1.00 97.06 108 GLU A CA 1
ATOM 765 C C . GLU A 1 108 ? 6.184 5.525 -13.446 1.00 97.06 108 GLU A C 1
ATOM 767 O O . GLU A 1 108 ? 6.512 5.736 -14.618 1.00 97.06 108 GLU A O 1
ATOM 772 N N . ALA A 1 109 ? 7.011 5.763 -12.424 1.00 95.38 109 ALA A N 1
ATOM 773 C CA . ALA A 1 109 ? 8.378 6.244 -12.602 1.00 95.38 109 ALA A CA 1
ATOM 774 C C . ALA A 1 109 ? 9.221 5.244 -13.411 1.00 95.38 109 ALA A C 1
ATOM 776 O O . ALA A 1 109 ? 9.820 5.619 -14.417 1.00 95.38 109 ALA A O 1
ATOM 777 N N . GLU A 1 110 ? 9.189 3.957 -13.047 1.00 97.94 110 GLU A N 1
ATOM 778 C CA . GLU A 1 110 ? 9.907 2.906 -13.778 1.00 97.94 110 GLU A CA 1
ATOM 779 C C . GLU A 1 110 ? 9.417 2.778 -15.231 1.00 97.94 110 GLU A C 1
ATOM 781 O O . GLU A 1 110 ? 10.216 2.591 -16.151 1.00 97.94 110 GLU A O 1
ATOM 786 N N . ALA A 1 111 ? 8.107 2.892 -15.472 1.00 97.81 111 ALA A N 1
ATOM 787 C CA . ALA A 1 111 ? 7.553 2.867 -16.823 1.00 97.81 111 ALA A CA 1
ATOM 788 C C . ALA A 1 111 ? 8.077 4.035 -17.673 1.00 97.81 111 ALA A C 1
ATOM 790 O O . ALA A 1 111 ? 8.476 3.824 -18.820 1.00 97.81 111 ALA A O 1
ATOM 791 N N . THR A 1 112 ? 8.142 5.232 -17.088 1.00 97.69 112 THR A N 1
ATOM 792 C CA . THR A 1 112 ? 8.679 6.433 -17.741 1.00 97.69 112 THR A CA 1
ATOM 793 C C . THR A 1 112 ? 10.169 6.272 -18.052 1.00 97.69 112 THR A C 1
ATOM 795 O O . THR A 1 112 ? 10.602 6.534 -19.172 1.00 97.69 112 THR A O 1
ATOM 798 N N . GLU A 1 113 ? 10.967 5.768 -17.106 1.00 97.69 113 GLU A N 1
ATOM 799 C CA . GLU A 1 113 ? 12.394 5.489 -17.323 1.00 97.69 113 GLU A CA 1
ATOM 800 C C . GLU A 1 113 ? 12.618 4.470 -18.446 1.00 97.69 113 GLU A C 1
ATOM 802 O O . GLU A 1 113 ? 13.481 4.659 -19.309 1.00 97.69 113 GLU A O 1
ATOM 807 N N . ARG A 1 114 ? 11.813 3.402 -18.481 1.00 97.50 114 ARG A N 1
ATOM 808 C CA . ARG A 1 114 ? 11.864 2.395 -19.550 1.00 97.50 114 ARG A CA 1
ATOM 809 C C . ARG A 1 114 ? 11.505 2.983 -20.910 1.00 97.50 114 ARG A C 1
ATOM 811 O O . ARG A 1 114 ? 12.113 2.588 -21.905 1.00 97.50 114 ARG A O 1
ATOM 818 N N . GLU A 1 115 ? 10.549 3.904 -20.974 1.00 98.25 115 GLU A N 1
ATOM 819 C CA . GLU A 1 115 ? 10.180 4.592 -22.213 1.00 98.25 115 GLU A CA 1
ATOM 820 C C . GLU A 1 115 ? 11.321 5.481 -22.724 1.00 98.25 115 GLU A C 1
ATOM 822 O O . GLU A 1 115 ? 11.717 5.351 -23.885 1.00 98.25 115 GLU A O 1
ATOM 827 N N . VAL A 1 116 ? 11.933 6.280 -21.844 1.00 98.38 116 VAL A N 1
ATOM 828 C CA . VAL A 1 116 ? 13.110 7.109 -22.166 1.00 98.38 116 VAL A CA 1
ATOM 829 C C . VAL A 1 116 ? 14.282 6.248 -22.648 1.00 98.38 116 VAL A C 1
ATOM 831 O O . VAL A 1 116 ? 14.933 6.562 -23.652 1.00 98.38 116 VAL A O 1
ATOM 834 N N . LEU A 1 117 ? 14.545 5.121 -21.980 1.00 98.38 117 LEU A N 1
ATOM 835 C CA . LEU A 1 117 ? 15.571 4.171 -22.407 1.00 98.38 117 LEU A CA 1
ATOM 836 C C . LEU A 1 117 ? 15.245 3.590 -23.789 1.00 98.38 117 LEU A C 1
ATOM 838 O O . LEU A 1 117 ? 16.116 3.533 -24.657 1.00 98.38 117 LEU A O 1
ATOM 842 N N . ALA A 1 118 ? 13.996 3.186 -24.024 1.00 98.19 118 ALA A N 1
ATOM 843 C CA . ALA A 1 118 ? 13.562 2.640 -25.305 1.00 98.19 118 ALA A CA 1
ATOM 844 C C . ALA A 1 118 ? 13.658 3.669 -26.443 1.00 98.19 118 ALA A C 1
ATOM 846 O O . ALA A 1 118 ? 13.992 3.303 -27.570 1.00 98.19 118 ALA A O 1
ATOM 847 N N . GLU A 1 119 ? 13.381 4.946 -26.182 1.00 98.38 119 GLU A N 1
ATOM 848 C CA . GLU A 1 119 ? 13.612 6.041 -27.131 1.00 98.38 119 GLU A CA 1
ATOM 849 C C . GLU A 1 119 ? 15.091 6.215 -27.453 1.00 98.38 119 GLU A C 1
ATOM 851 O O . GLU A 1 119 ? 15.463 6.252 -28.626 1.00 98.38 119 GLU A O 1
ATOM 856 N N . THR A 1 120 ? 15.938 6.225 -26.426 1.00 98.19 120 THR A N 1
ATOM 857 C CA . THR A 1 120 ? 17.392 6.347 -26.581 1.00 98.19 120 THR A CA 1
ATOM 858 C C . THR A 1 120 ? 17.957 5.198 -27.419 1.00 98.19 120 THR A C 1
ATOM 860 O O . THR A 1 120 ? 18.724 5.419 -28.355 1.00 98.19 120 THR A O 1
ATOM 863 N N . VAL A 1 121 ? 17.525 3.962 -27.147 1.00 98.19 121 VAL A N 1
ATOM 864 C CA . VAL A 1 121 ? 17.921 2.780 -27.926 1.00 98.19 121 VAL A CA 1
ATOM 865 C C . VAL A 1 121 ? 17.440 2.885 -29.374 1.00 98.19 121 VAL A C 1
ATOM 867 O O . VAL A 1 121 ? 18.206 2.597 -30.292 1.00 98.19 121 VAL A O 1
ATOM 870 N N . ARG A 1 122 ? 16.195 3.319 -29.613 1.00 98.50 122 ARG A N 1
ATOM 871 C CA . ARG A 1 122 ? 15.668 3.510 -30.976 1.00 98.50 122 ARG A CA 1
ATOM 872 C C . ARG A 1 122 ? 16.463 4.556 -31.756 1.00 98.50 122 ARG A C 1
ATOM 874 O O . ARG A 1 122 ? 16.759 4.316 -32.924 1.00 98.50 122 ARG A O 1
ATOM 881 N N . ALA A 1 123 ? 16.825 5.669 -31.121 1.00 98.06 123 ALA A N 1
ATOM 882 C CA . ALA A 1 123 ? 17.647 6.707 -31.735 1.00 98.06 123 ALA A CA 1
ATOM 883 C C . ALA A 1 123 ? 19.042 6.175 -32.103 1.00 98.06 123 ALA A C 1
ATOM 885 O O . ALA A 1 123 ? 19.452 6.295 -33.255 1.00 98.06 123 ALA A O 1
ATOM 886 N N . GLY A 1 124 ? 19.718 5.489 -31.174 1.00 98.25 124 GLY A N 1
ATOM 887 C CA . GLY A 1 124 ? 21.036 4.901 -31.438 1.00 98.25 124 GLY A CA 1
ATOM 888 C C . GLY A 1 124 ? 21.016 3.836 -32.542 1.00 98.25 124 GLY A C 1
ATOM 889 O O . GLY A 1 124 ? 21.927 3.766 -33.363 1.00 98.25 124 GLY A O 1
ATOM 890 N N . LEU A 1 125 ? 19.956 3.024 -32.625 1.00 98.38 125 LEU A N 1
ATOM 891 C CA . LEU A 1 125 ? 19.790 2.061 -33.720 1.00 98.38 125 LEU A CA 1
ATOM 892 C C . LEU A 1 125 ? 19.563 2.741 -35.076 1.00 98.38 125 LEU A C 1
ATOM 894 O O . LEU A 1 125 ? 20.032 2.229 -36.094 1.00 98.38 125 LEU A O 1
ATOM 898 N N . ALA A 1 126 ? 18.845 3.867 -35.107 1.00 98.19 126 ALA A N 1
ATOM 899 C CA . ALA A 1 126 ? 18.646 4.638 -36.329 1.00 98.19 126 ALA A CA 1
ATOM 900 C C . ALA A 1 126 ? 19.969 5.237 -36.833 1.00 98.19 126 ALA A C 1
ATOM 902 O O . ALA A 1 126 ? 20.286 5.082 -38.012 1.00 98.19 126 ALA A O 1
ATOM 903 N N . GLU A 1 127 ? 20.768 5.814 -35.933 1.00 98.19 127 GLU A N 1
ATOM 904 C CA . GLU A 1 127 ? 22.098 6.356 -36.237 1.00 98.19 127 GLU A CA 1
ATOM 905 C C . GLU A 1 127 ? 23.042 5.269 -36.772 1.00 98.19 127 GLU A C 1
ATOM 907 O O . GLU A 1 127 ? 23.610 5.414 -37.853 1.00 98.19 127 GLU A O 1
ATOM 912 N N . LEU A 1 128 ? 23.113 4.109 -36.109 1.00 98.12 128 LEU A N 1
ATOM 913 C CA . LEU A 1 128 ? 23.909 2.976 -36.591 1.00 98.12 128 LEU A CA 1
ATOM 914 C C . LEU A 1 128 ? 23.450 2.491 -37.978 1.00 98.12 128 LEU A C 1
ATOM 916 O O . LEU A 1 128 ? 24.262 2.104 -38.821 1.00 98.12 128 LEU A O 1
ATOM 920 N N . ALA A 1 129 ? 22.142 2.498 -38.244 1.00 97.69 129 ALA A N 1
ATOM 921 C CA . ALA A 1 129 ? 21.616 2.140 -39.556 1.00 97.69 129 ALA A CA 1
ATOM 922 C C . ALA A 1 129 ? 22.001 3.163 -40.640 1.00 97.69 129 ALA A C 1
ATOM 924 O O . ALA A 1 129 ? 22.216 2.766 -41.790 1.00 97.69 129 ALA A O 1
ATOM 925 N N . ASP A 1 130 ? 22.082 4.452 -40.299 1.00 98.00 130 ASP A N 1
ATOM 926 C CA . ASP A 1 130 ? 22.589 5.506 -41.185 1.00 98.00 130 ASP A CA 1
ATOM 927 C C . ASP A 1 130 ? 24.084 5.299 -41.480 1.00 98.00 130 ASP A C 1
ATOM 929 O O . ASP A 1 130 ? 24.481 5.292 -42.650 1.00 98.00 130 ASP A O 1
ATOM 933 N N . GLU A 1 131 ? 24.900 5.027 -40.458 1.00 97.75 131 GLU A N 1
ATOM 934 C CA . GLU A 1 131 ? 26.331 4.730 -40.607 1.00 97.75 131 GLU A CA 1
ATOM 935 C C . GLU A 1 131 ? 26.576 3.511 -41.503 1.00 97.75 131 GLU A C 1
ATOM 937 O O . GLU A 1 131 ? 27.381 3.561 -42.436 1.00 97.75 131 GLU A O 1
ATOM 942 N N . LEU A 1 132 ? 25.844 2.415 -41.281 1.00 97.69 132 LEU A N 1
ATOM 943 C CA . LEU A 1 132 ? 25.946 1.212 -42.111 1.00 97.69 132 LEU A CA 1
ATOM 944 C C . LEU A 1 132 ? 25.555 1.485 -43.568 1.00 97.69 132 LEU A C 1
ATOM 946 O O . LEU A 1 132 ? 26.173 0.938 -44.485 1.00 97.69 132 LEU A O 1
ATOM 950 N N . ARG A 1 133 ? 24.554 2.342 -43.808 1.00 97.69 133 ARG A N 1
ATOM 951 C CA . ARG A 1 133 ? 24.189 2.779 -45.163 1.00 97.69 133 ARG A CA 1
ATOM 952 C C . ARG A 1 133 ? 25.305 3.599 -45.808 1.00 97.69 133 ARG A C 1
ATOM 954 O O . ARG A 1 133 ? 25.614 3.353 -46.974 1.00 97.69 133 ARG A O 1
ATOM 961 N N . ALA A 1 134 ? 25.947 4.497 -45.064 1.00 95.94 134 ALA A N 1
ATOM 962 C CA . ALA A 1 134 ? 27.092 5.266 -45.547 1.00 95.94 134 ALA A CA 1
ATOM 963 C C . ALA A 1 134 ? 28.290 4.361 -45.886 1.00 95.94 134 ALA A C 1
ATOM 965 O O . ALA A 1 134 ? 28.853 4.461 -46.977 1.00 95.94 134 ALA A O 1
ATOM 966 N N . LEU A 1 135 ? 28.631 3.411 -45.010 1.00 96.25 135 LEU A N 1
ATOM 967 C CA . LEU A 1 135 ? 29.699 2.435 -45.252 1.00 96.25 135 LEU A CA 1
ATOM 968 C C . LEU A 1 135 ? 29.410 1.558 -46.472 1.00 96.25 135 LEU A C 1
ATOM 970 O O . LEU A 1 135 ? 30.307 1.291 -47.271 1.00 96.25 135 LEU A O 1
ATOM 974 N N . ARG A 1 136 ? 28.153 1.143 -46.661 1.00 94.94 136 ARG A N 1
ATOM 975 C CA . ARG A 1 136 ? 27.747 0.375 -47.842 1.00 94.94 136 ARG A CA 1
ATOM 976 C C . ARG A 1 136 ? 27.901 1.185 -49.126 1.00 94.94 136 ARG A C 1
ATOM 978 O O . ARG A 1 136 ? 28.388 0.641 -50.111 1.00 94.94 136 ARG A O 1
ATOM 985 N N . ALA A 1 137 ? 27.528 2.463 -49.118 1.00 92.94 137 ALA A N 1
ATOM 986 C CA . ALA A 1 137 ? 27.726 3.347 -50.266 1.00 92.94 137 ALA A CA 1
ATOM 987 C C . ALA A 1 137 ? 29.217 3.505 -50.614 1.00 92.94 137 ALA A C 1
ATOM 989 O O . ALA A 1 137 ? 29.579 3.439 -51.786 1.00 92.94 137 ALA A O 1
ATOM 990 N N . LEU A 1 138 ? 30.091 3.631 -49.608 1.00 93.19 138 LEU A N 1
ATOM 991 C CA . LEU A 1 138 ? 31.543 3.667 -49.815 1.00 93.19 138 LEU A CA 1
ATOM 992 C C . LEU A 1 138 ? 32.084 2.353 -50.390 1.00 93.19 138 LEU A C 1
ATOM 994 O O . LEU A 1 138 ? 32.922 2.385 -51.287 1.00 93.19 138 LEU A O 1
ATOM 998 N N . ALA A 1 139 ? 31.598 1.209 -49.902 1.00 90.88 139 ALA A N 1
ATOM 999 C CA . ALA A 1 139 ? 31.994 -0.100 -50.414 1.00 90.88 139 ALA A CA 1
ATOM 1000 C C . ALA A 1 139 ? 31.593 -0.286 -51.888 1.00 90.88 139 ALA A C 1
ATOM 1002 O O . ALA A 1 139 ? 32.413 -0.734 -52.682 1.00 90.88 139 ALA A O 1
ATOM 1003 N N . VAL A 1 140 ? 30.376 0.119 -52.270 1.00 92.56 140 VAL A N 1
ATOM 1004 C CA . VAL A 1 140 ? 29.916 0.090 -53.672 1.00 92.56 140 VAL A CA 1
ATOM 1005 C C . VAL A 1 140 ? 30.764 1.019 -54.545 1.00 92.56 140 VAL A C 1
ATOM 1007 O O . VAL A 1 140 ? 31.249 0.605 -55.592 1.00 92.56 140 VAL A O 1
ATOM 1010 N N . ALA A 1 141 ? 31.035 2.244 -54.087 1.00 87.50 141 ALA A N 1
ATOM 1011 C CA . ALA A 1 141 ? 31.872 3.193 -54.823 1.00 87.50 141 ALA A CA 1
ATOM 1012 C C . ALA A 1 141 ? 33.331 2.723 -54.989 1.00 87.50 141 ALA A C 1
ATOM 1014 O O . ALA A 1 141 ? 34.002 3.122 -55.941 1.00 87.50 141 ALA A O 1
ATOM 1015 N N . ALA A 1 142 ? 33.845 1.907 -54.063 1.00 85.06 142 ALA A N 1
ATOM 1016 C CA . ALA A 1 142 ? 35.169 1.301 -54.180 1.00 85.06 142 ALA A CA 1
ATOM 1017 C C . ALA A 1 142 ? 35.210 0.182 -55.236 1.00 85.06 142 ALA A C 1
ATOM 1019 O O . ALA A 1 142 ? 36.227 0.048 -55.912 1.00 85.06 142 ALA A O 1
ATOM 1020 N N . ASP A 1 143 ? 34.118 -0.571 -55.394 1.00 82.38 143 ASP A N 1
ATOM 1021 C CA . ASP A 1 143 ? 33.983 -1.672 -56.363 1.00 82.38 143 ASP A CA 1
ATOM 1022 C C . ASP A 1 143 ? 33.746 -1.157 -57.799 1.00 82.38 143 ASP A C 1
ATOM 1024 O O . ASP A 1 143 ? 34.241 -1.720 -58.771 1.00 82.38 143 ASP A O 1
ATOM 1028 N N . GLU A 1 144 ? 33.057 -0.019 -57.944 1.00 74.25 144 GLU A N 1
ATOM 1029 C CA . GLU A 1 144 ? 32.774 0.622 -59.240 1.00 74.25 144 GLU A CA 1
ATOM 1030 C C . GLU A 1 144 ? 33.945 1.437 -59.817 1.00 74.25 144 GLU A C 1
ATOM 1032 O O . GLU A 1 144 ? 33.861 1.907 -60.954 1.00 74.25 144 GLU A O 1
ATOM 1037 N N . ARG A 1 145 ? 35.053 1.619 -59.081 1.00 60.53 145 ARG A N 1
ATOM 1038 C CA . ARG A 1 145 ? 36.256 2.248 -59.648 1.00 60.53 145 ARG A CA 1
ATOM 1039 C C . ARG A 1 145 ? 36.884 1.288 -60.661 1.00 60.53 145 ARG A C 1
ATOM 1041 O O . ARG A 1 145 ? 37.423 0.258 -60.257 1.00 60.53 145 ARG A O 1
ATOM 1048 N N . PRO A 1 146 ? 36.884 1.614 -61.966 1.00 49.34 146 PRO A N 1
ATOM 1049 C CA . PRO A 1 146 ? 37.489 0.737 -62.947 1.00 49.34 146 PRO A CA 1
ATOM 1050 C C . PRO A 1 146 ? 38.998 0.699 -62.692 1.00 49.34 146 PRO A C 1
ATOM 1052 O O . PRO A 1 146 ? 39.654 1.740 -62.601 1.00 49.34 146 PRO A O 1
ATOM 1055 N N . VAL A 1 147 ? 39.545 -0.513 -62.570 1.00 52.84 147 VAL A N 1
ATOM 105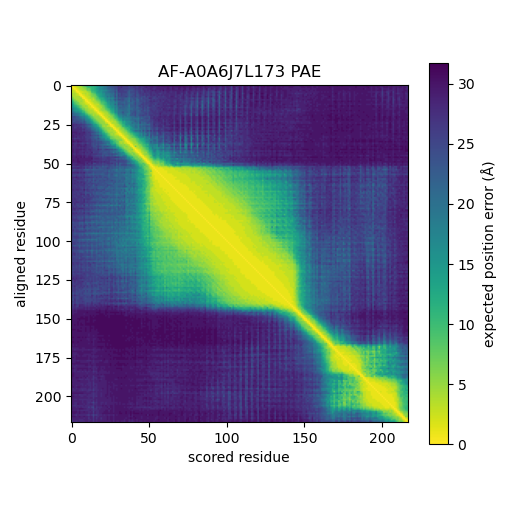6 C CA . VAL A 1 147 ? 40.988 -0.786 -62.548 1.00 52.84 147 VAL A CA 1
ATOM 1057 C C . VAL A 1 147 ? 41.548 -0.453 -63.933 1.00 52.84 147 VAL A C 1
ATOM 1059 O O . VAL A 1 147 ? 41.831 -1.326 -64.746 1.00 52.84 147 VAL A O 1
ATOM 1062 N N . VAL A 1 148 ? 41.649 0.833 -64.251 1.00 48.16 148 VAL A N 1
ATOM 1063 C CA . VAL A 1 148 ? 42.340 1.318 -65.442 1.00 48.16 148 VAL A CA 1
ATOM 1064 C C . VAL A 1 148 ? 43.689 1.837 -64.976 1.00 48.16 148 VAL A C 1
ATOM 1066 O O . VAL A 1 148 ? 43.812 2.964 -64.508 1.00 48.16 148 VAL A O 1
ATOM 1069 N N . GLY A 1 149 ? 44.692 0.969 -65.114 1.00 46.09 149 GLY A N 1
ATOM 1070 C CA . GLY A 1 149 ? 46.100 1.356 -65.152 1.00 46.09 149 GLY A CA 1
ATOM 1071 C C . GLY A 1 149 ? 46.868 1.256 -63.837 1.00 46.09 149 GLY A C 1
ATOM 1072 O O . GLY A 1 149 ? 47.288 2.274 -63.305 1.00 46.09 149 GLY A O 1
ATOM 1073 N N . ALA A 1 150 ? 47.121 0.033 -63.365 1.00 45.12 150 ALA A N 1
ATOM 1074 C CA . ALA A 1 150 ? 48.324 -0.298 -62.592 1.00 45.12 150 ALA A CA 1
ATOM 1075 C C . ALA A 1 150 ? 48.517 -1.824 -62.584 1.00 45.12 150 ALA A C 1
ATOM 1077 O O . ALA A 1 150 ? 48.253 -2.493 -61.589 1.00 45.12 150 ALA A O 1
ATOM 1078 N N . LEU A 1 151 ? 48.910 -2.379 -63.734 1.00 46.34 151 LEU A N 1
ATOM 1079 C CA . LEU A 1 151 ? 49.397 -3.760 -63.836 1.00 46.34 151 LEU A CA 1
ATOM 1080 C C . LEU A 1 151 ? 50.929 -3.851 -63.837 1.00 46.34 151 LEU A C 1
ATOM 1082 O O . LEU A 1 151 ? 51.457 -4.925 -64.079 1.00 46.34 151 LEU A O 1
ATOM 1086 N N . ASP A 1 152 ? 51.634 -2.773 -63.504 1.00 48.53 152 ASP A N 1
ATOM 1087 C CA . ASP A 1 152 ? 53.069 -2.819 -63.246 1.00 48.53 152 ASP A CA 1
ATOM 1088 C C . ASP A 1 152 ? 53.382 -1.980 -62.005 1.00 48.53 152 ASP A C 1
ATOM 1090 O O . ASP A 1 152 ? 52.882 -0.869 -61.852 1.00 48.53 152 ASP A O 1
ATOM 1094 N N . GLU A 1 153 ? 54.210 -2.548 -61.129 1.00 50.44 153 GLU A N 1
ATOM 1095 C CA . GLU A 1 153 ? 54.779 -1.953 -59.912 1.00 50.44 153 GLU A CA 1
ATOM 1096 C C . GLU A 1 153 ? 53.877 -1.885 -58.666 1.00 50.44 153 GLU A C 1
ATOM 1098 O O . GLU A 1 153 ? 53.380 -0.832 -58.269 1.00 50.44 153 GLU A O 1
ATOM 1103 N N . ARG A 1 154 ? 53.771 -3.026 -57.967 1.00 48.12 154 ARG A N 1
ATOM 1104 C CA . ARG A 1 154 ? 54.052 -3.149 -56.516 1.00 48.12 154 ARG A CA 1
ATOM 1105 C C . ARG A 1 154 ? 53.924 -4.605 -56.062 1.00 48.12 154 ARG A C 1
ATOM 1107 O O . ARG A 1 154 ? 52.962 -5.014 -55.417 1.00 48.12 154 ARG A O 1
ATOM 1114 N N . ALA A 1 155 ? 54.950 -5.382 -56.401 1.00 47.41 155 ALA A N 1
ATOM 1115 C CA . ALA A 1 155 ? 55.456 -6.373 -55.464 1.00 47.41 155 ALA A CA 1
ATOM 1116 C C . ALA A 1 155 ? 55.997 -5.626 -54.226 1.00 47.41 155 ALA A C 1
ATOM 1118 O O . ALA A 1 155 ? 56.481 -4.503 -54.353 1.00 47.41 155 ALA A O 1
ATOM 1119 N N . ASP A 1 156 ? 55.894 -6.257 -53.058 1.00 49.00 156 ASP A N 1
ATOM 1120 C CA . ASP A 1 156 ? 56.464 -5.841 -51.767 1.00 49.00 156 ASP A CA 1
ATOM 1121 C C . ASP A 1 156 ? 55.679 -4.825 -50.921 1.00 49.00 156 ASP A C 1
ATOM 1123 O O . ASP A 1 156 ? 56.157 -3.734 -50.625 1.00 49.00 156 ASP A O 1
ATOM 1127 N N . LEU A 1 157 ? 54.524 -5.244 -50.384 1.00 45.25 157 LEU A N 1
ATOM 1128 C CA . LEU A 1 157 ? 54.099 -4.843 -49.033 1.00 45.25 157 LEU A CA 1
ATOM 1129 C C . LEU A 1 157 ? 53.461 -6.036 -48.286 1.00 45.25 157 LEU A C 1
ATOM 1131 O O . LEU A 1 157 ? 52.736 -6.829 -48.891 1.00 45.25 157 LEU A O 1
ATOM 1135 N N . PRO A 1 158 ? 53.740 -6.204 -46.979 1.00 44.09 158 PRO A N 1
ATOM 1136 C CA . PRO A 1 158 ? 53.408 -7.414 -46.240 1.00 44.09 158 PRO A CA 1
ATOM 1137 C C . PRO A 1 158 ? 51.906 -7.532 -45.968 1.00 44.09 158 PRO A C 1
ATOM 1139 O O . PRO A 1 158 ? 51.265 -6.646 -45.409 1.00 44.09 158 PRO A O 1
ATOM 1142 N N . SER A 1 159 ? 51.370 -8.700 -46.316 1.00 46.88 159 SER A N 1
ATOM 1143 C CA . SER A 1 159 ? 50.040 -9.179 -45.949 1.00 46.88 159 SER A CA 1
ATOM 1144 C C . SER A 1 159 ? 49.896 -9.313 -44.424 1.00 46.88 159 SER A C 1
ATOM 1146 O O . SER A 1 159 ? 50.136 -10.372 -43.846 1.00 46.88 159 SER A O 1
ATOM 1148 N N . GLY A 1 160 ? 49.431 -8.257 -43.771 1.00 48.84 160 GLY A N 1
ATOM 1149 C CA . GLY A 1 160 ? 48.854 -8.280 -42.430 1.00 48.84 160 GLY A CA 1
ATOM 1150 C C . GLY A 1 160 ? 48.097 -6.971 -42.262 1.00 48.84 160 GLY A C 1
ATOM 1151 O O . GLY A 1 160 ? 48.703 -5.916 -42.298 1.00 48.84 160 GLY A O 1
ATOM 1152 N N . THR A 1 161 ? 46.774 -6.938 -42.201 1.00 42.06 161 THR A N 1
ATOM 1153 C CA . THR A 1 161 ? 45.939 -7.590 -41.198 1.00 42.06 161 THR A CA 1
ATOM 1154 C C . THR A 1 161 ? 44.500 -7.636 -41.715 1.00 42.06 161 THR A C 1
ATOM 1156 O O . THR A 1 161 ? 43.916 -6.625 -42.093 1.00 42.06 161 THR A O 1
ATOM 1159 N N . ARG A 1 162 ? 43.890 -8.825 -41.703 1.00 43.31 162 ARG A N 1
ATOM 1160 C CA . ARG A 1 162 ? 42.430 -8.958 -41.801 1.00 43.31 162 ARG A CA 1
ATOM 1161 C C . ARG A 1 162 ? 41.808 -8.302 -40.556 1.00 43.31 162 ARG A C 1
ATOM 1163 O O . ARG A 1 162 ? 42.290 -8.611 -39.461 1.00 43.31 162 ARG A O 1
ATOM 1170 N N . PRO A 1 163 ? 40.742 -7.487 -40.648 1.00 40.25 163 PRO A N 1
ATOM 1171 C CA . PRO A 1 163 ? 39.970 -7.154 -39.462 1.00 40.25 163 PRO A CA 1
ATOM 1172 C C . PRO A 1 163 ? 39.291 -8.442 -38.982 1.00 40.25 163 PRO A C 1
ATOM 1174 O O . PRO A 1 163 ? 38.372 -8.965 -39.609 1.00 40.25 163 PRO A O 1
ATOM 1177 N N . ARG A 1 164 ? 39.799 -9.010 -37.885 1.00 49.19 164 ARG A N 1
ATOM 1178 C CA . ARG A 1 164 ? 39.138 -10.075 -37.122 1.00 49.19 164 ARG A CA 1
ATOM 1179 C C . ARG A 1 164 ? 37.928 -9.472 -36.400 1.00 49.19 164 ARG A C 1
ATOM 1181 O O . ARG A 1 164 ? 37.956 -9.280 -35.193 1.00 49.19 164 ARG A O 1
ATOM 1188 N N . THR A 1 165 ? 36.856 -9.171 -37.121 1.00 46.25 165 THR A N 1
ATOM 1189 C CA . THR A 1 165 ? 35.547 -8.832 -36.538 1.00 46.25 165 THR A CA 1
ATOM 1190 C C . THR A 1 165 ? 34.669 -10.077 -36.457 1.00 46.25 165 THR A C 1
ATOM 1192 O O . THR A 1 165 ? 33.555 -10.145 -36.956 1.00 46.25 165 THR A O 1
ATOM 1195 N N . ALA A 1 166 ? 35.202 -11.090 -35.791 1.00 50.69 166 ALA A N 1
ATOM 1196 C CA . ALA A 1 166 ? 34.427 -12.104 -35.100 1.00 50.69 166 ALA A CA 1
ATOM 1197 C C . ALA A 1 166 ? 35.154 -12.262 -33.770 1.00 50.69 166 ALA A C 1
ATOM 1199 O O . ALA A 1 166 ? 36.071 -13.072 -33.646 1.00 50.69 166 ALA A O 1
ATOM 1200 N N . LEU A 1 167 ? 34.865 -11.353 -32.833 1.00 52.09 167 LEU A N 1
ATOM 1201 C CA . LEU A 1 167 ? 35.406 -11.432 -31.484 1.00 52.09 167 LEU A CA 1
ATOM 1202 C C . LEU A 1 167 ? 34.893 -12.733 -30.878 1.00 52.09 167 LEU A C 1
ATOM 1204 O O . LEU A 1 167 ? 33.728 -12.853 -30.502 1.00 52.09 167 LEU A O 1
ATOM 1208 N N . ASP A 1 168 ? 35.792 -13.709 -30.865 1.00 55.50 168 ASP A N 1
ATOM 1209 C CA . ASP A 1 168 ? 35.703 -14.942 -30.107 1.00 55.50 168 ASP A CA 1
ATOM 1210 C C . ASP A 1 168 ? 35.135 -14.608 -28.708 1.00 55.50 168 ASP A C 1
ATOM 1212 O O . ASP A 1 168 ? 35.639 -13.674 -28.066 1.00 55.50 168 ASP A O 1
ATOM 1216 N N . PRO A 1 169 ? 34.075 -15.291 -28.232 1.00 57.91 169 PRO A N 1
ATOM 1217 C CA . PRO A 1 169 ? 33.444 -15.029 -26.931 1.00 57.91 169 PRO A CA 1
ATOM 1218 C C . PRO A 1 169 ? 34.453 -14.921 -25.777 1.00 57.91 169 PRO A C 1
ATOM 1220 O O . PRO A 1 169 ? 34.250 -14.170 -24.821 1.00 57.91 169 PRO A O 1
ATOM 1223 N N . SER A 1 170 ? 35.578 -15.618 -25.921 1.00 59.47 170 SER A N 1
ATOM 1224 C CA . SER A 1 170 ? 36.737 -15.615 -25.033 1.00 59.47 170 SER A CA 1
ATOM 1225 C C . SER A 1 170 ? 37.389 -14.231 -24.879 1.00 59.47 170 SER A C 1
ATOM 1227 O O . SER A 1 170 ? 37.760 -13.836 -23.774 1.00 59.47 170 SER A O 1
ATOM 1229 N N . VAL A 1 171 ? 37.500 -13.461 -25.966 1.00 62.62 171 VAL A N 1
ATOM 1230 C CA . VAL A 1 171 ? 38.099 -12.112 -25.966 1.00 62.62 171 VAL A CA 1
ATOM 1231 C C . VAL A 1 171 ? 37.147 -11.107 -25.320 1.00 62.62 171 VAL A C 1
ATOM 1233 O O . VAL A 1 171 ? 37.563 -10.317 -24.476 1.00 62.62 171 VAL A O 1
ATOM 1236 N N . ARG A 1 172 ? 35.848 -11.212 -25.623 1.00 67.50 172 ARG A N 1
ATOM 1237 C CA . ARG A 1 172 ? 34.803 -10.362 -25.032 1.00 67.50 172 ARG A CA 1
ATOM 1238 C C . ARG A 1 172 ? 34.688 -10.554 -23.514 1.00 67.50 172 ARG A C 1
ATOM 1240 O O . ARG A 1 172 ? 34.514 -9.588 -22.778 1.00 67.50 172 ARG A O 1
ATOM 1247 N N . MET A 1 173 ? 34.837 -11.790 -23.035 1.00 67.44 173 MET A N 1
ATOM 1248 C CA . MET A 1 173 ? 34.918 -12.105 -21.602 1.00 67.44 173 MET A CA 1
ATOM 1249 C C . MET A 1 173 ? 36.148 -11.470 -20.934 1.00 67.44 173 MET A C 1
ATOM 1251 O O . MET A 1 173 ? 36.048 -10.967 -19.816 1.00 67.44 173 MET A O 1
ATOM 1255 N N . GLY A 1 174 ? 37.297 -11.454 -21.617 1.00 71.62 174 GLY A N 1
ATOM 1256 C CA . GLY A 1 174 ? 38.522 -10.821 -21.118 1.00 71.62 174 GLY A CA 1
ATOM 1257 C C . GLY A 1 174 ? 38.399 -9.303 -20.962 1.00 71.62 174 GLY A C 1
ATOM 1258 O O . GLY A 1 174 ? 38.856 -8.748 -19.962 1.00 71.62 174 GLY A O 1
ATOM 1259 N N . GLU A 1 175 ? 37.737 -8.636 -21.907 1.00 74.81 175 GLU A N 1
ATOM 1260 C CA . GLU A 1 175 ? 37.480 -7.191 -21.857 1.00 74.81 175 GLU A CA 1
ATOM 1261 C C . GLU A 1 175 ? 36.492 -6.819 -20.742 1.00 74.81 175 GLU A C 1
ATOM 1263 O O . GLU A 1 175 ? 36.746 -5.882 -19.984 1.00 74.81 175 GLU A O 1
ATOM 1268 N N . LEU A 1 176 ? 35.429 -7.609 -20.549 1.00 71.31 176 LEU A N 1
ATOM 1269 C CA . LEU A 1 176 ? 34.491 -7.431 -19.433 1.00 71.31 176 LEU A CA 1
ATOM 1270 C C . LEU A 1 176 ? 35.163 -7.646 -18.070 1.00 71.31 176 LEU A C 1
ATOM 1272 O O . LEU A 1 176 ? 34.973 -6.854 -17.147 1.00 71.31 176 LEU A O 1
ATOM 1276 N N . ALA A 1 177 ? 36.010 -8.670 -17.950 1.00 72.31 177 ALA A N 1
ATOM 1277 C CA . ALA A 1 177 ? 36.772 -8.929 -16.730 1.00 72.31 177 ALA A CA 1
ATOM 1278 C C . ALA A 1 177 ? 37.799 -7.825 -16.421 1.00 72.31 177 ALA A C 1
ATOM 1280 O O . ALA A 1 177 ? 38.176 -7.646 -15.261 1.00 72.31 177 ALA A O 1
ATOM 1281 N N . ARG A 1 178 ? 38.266 -7.086 -17.435 1.00 74.50 178 ARG A N 1
ATOM 1282 C CA . ARG A 1 178 ? 39.144 -5.923 -17.262 1.00 74.50 178 ARG A CA 1
ATOM 1283 C C . ARG A 1 178 ? 38.357 -4.692 -16.809 1.00 74.50 178 ARG A C 1
ATOM 1285 O O . ARG A 1 178 ? 38.753 -4.073 -15.825 1.00 74.50 178 ARG A O 1
ATOM 1292 N N . GLY A 1 179 ? 37.212 -4.415 -17.435 1.00 72.94 179 GLY A N 1
ATOM 1293 C CA . GLY A 1 179 ? 36.312 -3.332 -17.023 1.00 72.94 179 GLY A CA 1
ATOM 1294 C C . GLY A 1 179 ? 35.805 -3.493 -15.585 1.00 72.94 179 GLY A C 1
ATOM 1295 O O . GLY A 1 179 ? 35.807 -2.535 -14.818 1.00 72.94 179 GLY A O 1
ATOM 1296 N N . ALA A 1 180 ? 35.485 -4.723 -15.167 1.00 67.81 180 ALA A N 1
ATOM 1297 C CA . ALA A 1 180 ? 35.093 -5.018 -13.787 1.00 67.81 180 ALA A CA 1
ATOM 1298 C C . ALA A 1 180 ? 36.197 -4.669 -12.768 1.00 67.81 180 ALA A C 1
ATOM 1300 O O . ALA A 1 180 ? 35.916 -4.104 -11.714 1.00 67.81 180 ALA A O 1
ATOM 1301 N N . ARG A 1 181 ? 37.471 -4.948 -13.085 1.00 70.12 181 ARG A N 1
ATOM 1302 C CA . ARG A 1 181 ? 38.604 -4.611 -12.202 1.00 70.12 181 ARG A CA 1
ATOM 1303 C C . ARG A 1 181 ? 38.842 -3.108 -12.109 1.00 70.12 181 ARG A C 1
ATOM 1305 O O . ARG A 1 181 ? 39.169 -2.622 -11.032 1.00 70.12 181 ARG A O 1
ATOM 1312 N N . GLU A 1 182 ? 38.669 -2.379 -13.206 1.00 70.88 182 GLU A N 1
ATOM 1313 C CA . GLU A 1 182 ? 38.800 -0.918 -13.223 1.00 70.88 182 GLU A CA 1
ATOM 1314 C C . GLU A 1 182 ? 37.672 -0.238 -12.425 1.00 70.88 182 GLU A C 1
ATOM 1316 O O . GLU A 1 182 ? 37.926 0.722 -11.697 1.00 70.88 182 GLU A O 1
ATOM 1321 N N . LEU A 1 183 ? 36.451 -0.782 -12.460 1.00 68.06 183 LEU A N 1
ATOM 1322 C CA . LEU A 1 183 ? 35.328 -0.306 -11.640 1.00 68.06 183 LEU A CA 1
ATOM 1323 C C . LEU A 1 183 ? 35.521 -0.592 -10.143 1.00 68.06 183 LEU A C 1
ATOM 1325 O O . LEU A 1 183 ? 35.269 0.289 -9.317 1.00 68.06 183 LEU A O 1
ATOM 1329 N N . LEU A 1 184 ? 36.032 -1.779 -9.800 1.00 65.50 184 LEU A N 1
ATOM 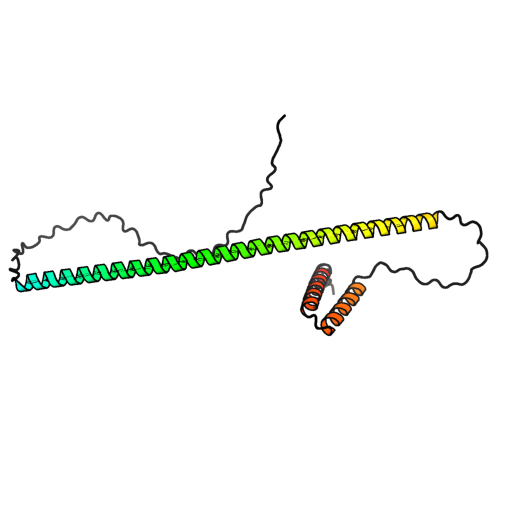1330 C CA . LEU A 1 184 ? 36.395 -2.141 -8.425 1.00 65.50 184 LEU A CA 1
ATOM 1331 C C . LEU A 1 184 ? 37.535 -1.263 -7.884 1.00 65.50 184 LEU A C 1
ATOM 1333 O O . LEU A 1 184 ? 37.486 -0.840 -6.731 1.00 65.50 184 LEU A O 1
ATOM 1337 N N . ALA A 1 185 ? 38.528 -0.931 -8.714 1.00 67.38 185 ALA A N 1
ATOM 1338 C CA . ALA A 1 185 ? 39.618 -0.026 -8.342 1.00 67.38 185 ALA A CA 1
ATOM 1339 C C . ALA A 1 185 ? 39.159 1.438 -8.181 1.00 67.38 185 ALA A C 1
ATOM 1341 O O . ALA A 1 185 ? 39.743 2.181 -7.395 1.00 67.38 185 ALA A O 1
ATOM 1342 N N . GLY A 1 186 ? 38.103 1.849 -8.892 1.00 70.69 186 GLY A N 1
ATOM 1343 C CA . GLY A 1 186 ? 37.510 3.189 -8.824 1.00 70.69 186 GLY A CA 1
ATOM 1344 C C . GLY A 1 186 ? 36.468 3.395 -7.716 1.00 70.69 186 GLY A C 1
ATOM 1345 O O . GLY A 1 186 ? 35.824 4.442 -7.699 1.00 70.69 186 GLY A O 1
ATOM 1346 N N . GLY A 1 187 ? 36.258 2.417 -6.826 1.00 58.94 187 GLY A N 1
ATOM 1347 C CA . GLY A 1 187 ? 35.338 2.528 -5.683 1.00 58.94 187 GLY A CA 1
ATOM 1348 C C . GLY A 1 187 ? 33.844 2.497 -6.032 1.00 58.94 187 GLY A C 1
ATOM 1349 O O . GLY A 1 187 ? 33.015 2.809 -5.182 1.00 58.94 187 GLY A O 1
ATOM 1350 N N . ARG A 1 188 ? 33.475 2.114 -7.262 1.00 63.28 188 ARG A N 1
ATOM 1351 C CA . ARG A 1 188 ? 32.075 2.001 -7.710 1.00 63.28 188 ARG A CA 1
ATOM 1352 C C . ARG A 1 188 ? 31.570 0.566 -7.558 1.00 63.28 188 ARG A C 1
ATOM 1354 O O . ARG A 1 188 ? 31.378 -0.142 -8.542 1.00 63.28 188 ARG A O 1
ATOM 1361 N N . LEU A 1 189 ? 31.392 0.148 -6.303 1.00 61.94 189 LEU A N 1
ATOM 1362 C CA . LEU A 1 189 ? 31.051 -1.231 -5.926 1.00 61.94 189 LEU A CA 1
ATOM 1363 C C . LEU A 1 189 ? 29.699 -1.698 -6.489 1.00 61.94 189 LEU A C 1
ATOM 1365 O O . LEU A 1 189 ? 29.604 -2.817 -6.977 1.00 61.94 189 LEU A O 1
ATOM 1369 N N . GLU A 1 190 ? 28.692 -0.826 -6.522 1.00 63.97 190 GLU A N 1
ATOM 1370 C CA . GLU A 1 190 ? 27.354 -1.170 -7.031 1.00 63.97 190 GLU A CA 1
ATOM 1371 C C . GLU A 1 190 ? 27.373 -1.496 -8.536 1.00 63.97 190 GLU A C 1
ATOM 1373 O O . GLU A 1 190 ? 26.796 -2.490 -8.969 1.00 63.97 190 GLU A O 1
ATOM 1378 N N . ALA A 1 191 ? 28.135 -0.728 -9.324 1.00 67.00 191 ALA A N 1
ATOM 1379 C CA . ALA A 1 191 ? 28.324 -0.992 -10.752 1.00 67.00 191 ALA A CA 1
ATOM 1380 C C . ALA A 1 191 ? 29.168 -2.254 -11.013 1.00 67.00 191 ALA A C 1
ATOM 1382 O O . ALA A 1 191 ? 29.004 -2.917 -12.035 1.00 67.00 191 ALA A O 1
ATOM 1383 N N . ALA A 1 192 ? 30.078 -2.606 -10.101 1.00 64.12 192 ALA A N 1
ATOM 1384 C CA . ALA A 1 192 ? 30.862 -3.831 -10.209 1.00 64.12 192 ALA A CA 1
ATOM 1385 C C . ALA A 1 192 ? 30.016 -5.087 -9.930 1.00 64.12 192 ALA A C 1
ATOM 1387 O O . ALA A 1 192 ? 30.175 -6.088 -10.630 1.00 64.12 192 ALA A O 1
ATOM 1388 N N . ASP A 1 193 ? 29.085 -5.025 -8.975 1.00 72.12 193 ASP A N 1
ATOM 1389 C CA . ASP A 1 193 ? 28.199 -6.144 -8.632 1.00 72.12 193 ASP A CA 1
ATOM 1390 C C . ASP A 1 193 ? 27.244 -6.518 -9.775 1.00 72.12 193 ASP A C 1
ATOM 1392 O O . ASP A 1 193 ? 26.976 -7.701 -10.004 1.00 72.12 193 ASP A O 1
ATOM 1396 N N . GLU A 1 194 ? 26.752 -5.534 -10.531 1.00 72.94 194 GLU A N 1
ATOM 1397 C CA . GLU A 1 194 ? 25.922 -5.781 -11.717 1.00 72.94 194 GLU A CA 1
ATOM 1398 C C . GLU A 1 194 ? 26.710 -6.464 -12.841 1.00 72.94 194 GLU A C 1
ATOM 1400 O O . GLU A 1 194 ? 26.217 -7.401 -13.474 1.00 72.94 194 GLU A O 1
ATOM 1405 N N . VAL A 1 195 ? 27.967 -6.061 -13.048 1.00 73.38 195 VAL A N 1
ATOM 1406 C CA . VAL A 1 195 ? 28.855 -6.686 -14.040 1.00 73.38 195 VAL A CA 1
ATOM 1407 C C . VAL A 1 195 ? 29.220 -8.116 -13.633 1.00 73.38 195 VAL A C 1
ATOM 1409 O O . VAL A 1 195 ? 29.237 -9.005 -14.485 1.00 73.38 195 VAL A O 1
ATOM 1412 N N . ILE A 1 196 ? 29.467 -8.366 -12.343 1.00 76.94 196 ILE A N 1
ATOM 1413 C CA . ILE A 1 196 ? 29.751 -9.711 -11.819 1.00 76.94 196 ILE A CA 1
ATOM 1414 C C . ILE A 1 196 ? 28.547 -10.633 -12.034 1.00 76.94 196 ILE A C 1
ATOM 1416 O O . ILE A 1 196 ? 28.718 -11.710 -12.604 1.00 76.94 196 ILE A O 1
ATOM 1420 N N . ARG A 1 197 ? 27.329 -10.195 -11.689 1.00 78.25 197 ARG A N 1
ATOM 1421 C CA . ARG A 1 197 ? 26.108 -10.979 -11.954 1.00 78.25 197 ARG A CA 1
ATOM 1422 C C . ARG A 1 197 ? 25.913 -11.258 -13.443 1.00 78.25 197 ARG A C 1
ATOM 1424 O O . ARG A 1 197 ? 25.610 -12.387 -13.821 1.00 78.25 197 ARG A O 1
ATOM 1431 N N . GLY A 1 198 ? 26.154 -10.268 -14.304 1.00 79.88 198 GLY A N 1
ATOM 1432 C CA . GLY A 1 198 ? 26.091 -10.452 -15.756 1.00 79.88 198 GLY A CA 1
ATOM 1433 C C . GLY A 1 198 ? 27.093 -11.490 -16.283 1.00 79.88 198 GLY A C 1
ATOM 1434 O O . GLY A 1 198 ? 26.767 -12.272 -17.180 1.00 79.88 198 GLY A O 1
ATOM 1435 N N . LEU A 1 199 ? 28.298 -11.542 -15.708 1.00 78.19 199 LEU A N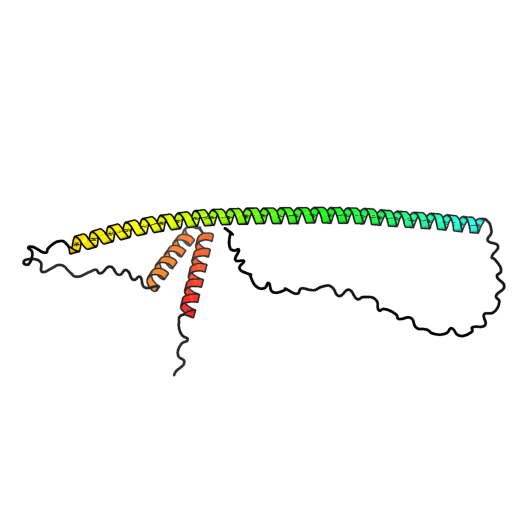 1
ATOM 1436 C CA . LEU A 1 199 ? 29.316 -12.544 -16.040 1.00 78.19 199 LEU A CA 1
ATOM 1437 C C . LEU A 1 199 ? 28.949 -13.944 -15.535 1.00 78.19 199 LEU A C 1
ATOM 1439 O O . LEU A 1 199 ? 29.187 -14.926 -16.240 1.00 78.19 199 LEU A O 1
ATOM 1443 N N . GLU A 1 200 ? 28.350 -14.055 -14.351 1.00 84.31 200 GLU A N 1
ATOM 1444 C CA . GLU A 1 200 ? 27.876 -15.328 -13.800 1.00 84.31 200 GLU A CA 1
ATOM 1445 C C . GLU A 1 200 ? 26.743 -15.927 -14.640 1.00 84.31 200 GLU A C 1
ATOM 1447 O O . GLU A 1 200 ? 26.789 -17.115 -14.971 1.00 84.31 200 GLU A O 1
ATOM 1452 N N . ASP A 1 201 ? 25.790 -15.104 -15.078 1.00 82.75 201 ASP A N 1
ATOM 1453 C CA . ASP A 1 201 ? 24.707 -15.518 -15.972 1.00 82.75 201 ASP A CA 1
ATOM 1454 C C . ASP A 1 201 ? 25.227 -15.940 -17.350 1.00 82.75 201 ASP A C 1
ATOM 1456 O O . ASP A 1 201 ? 24.792 -16.953 -17.910 1.00 82.75 201 ASP A O 1
ATOM 1460 N N . ALA A 1 202 ? 26.191 -15.201 -17.906 1.00 76.75 202 ALA A N 1
ATOM 1461 C CA . ALA A 1 202 ? 26.844 -15.573 -19.157 1.00 76.75 202 ALA A CA 1
ATOM 1462 C C . ALA A 1 202 ? 27.597 -16.907 -19.020 1.00 76.75 202 ALA A C 1
ATOM 1464 O O . ALA A 1 202 ? 27.473 -17.777 -19.885 1.00 76.75 202 ALA A O 1
ATOM 1465 N N . ALA A 1 203 ? 28.312 -17.112 -17.911 1.00 78.62 203 ALA A N 1
ATOM 1466 C CA . ALA A 1 203 ? 28.999 -18.365 -17.615 1.00 78.62 203 ALA A CA 1
ATOM 1467 C C . ALA A 1 203 ? 28.017 -19.531 -17.411 1.00 78.62 203 ALA A C 1
ATOM 1469 O O . ALA A 1 203 ? 28.279 -20.639 -17.879 1.00 78.62 203 ALA A O 1
ATOM 1470 N N . ALA A 1 204 ? 26.873 -19.301 -16.761 1.00 77.12 204 ALA A N 1
ATOM 1471 C CA . ALA A 1 204 ? 25.826 -20.304 -16.588 1.00 77.12 204 ALA A CA 1
ATOM 1472 C C . ALA A 1 204 ? 25.219 -20.728 -17.933 1.00 77.12 204 ALA A C 1
ATOM 1474 O O . ALA A 1 204 ? 25.066 -21.922 -18.192 1.00 77.12 204 ALA A O 1
ATOM 1475 N N . ARG A 1 205 ? 24.955 -19.768 -18.829 1.00 79.56 205 ARG A N 1
ATOM 1476 C CA . ARG A 1 205 ? 24.493 -20.046 -20.199 1.00 79.56 205 ARG A CA 1
ATOM 1477 C C . ARG A 1 205 ? 25.529 -20.824 -21.002 1.00 79.56 205 ARG A C 1
ATOM 1479 O O . ARG A 1 205 ? 25.156 -21.747 -21.718 1.00 79.56 205 ARG A O 1
ATOM 1486 N N . LEU A 1 206 ? 26.811 -20.494 -20.851 1.00 76.75 206 LEU A N 1
ATOM 1487 C CA . LEU A 1 206 ? 27.891 -21.203 -21.533 1.00 76.75 206 LEU A CA 1
ATOM 1488 C C . LEU A 1 206 ? 27.989 -22.658 -21.049 1.00 76.75 206 LEU A C 1
ATOM 1490 O O . LEU A 1 206 ? 28.041 -23.567 -21.867 1.00 76.75 206 LEU A O 1
ATOM 1494 N N . ARG A 1 207 ? 27.909 -22.899 -19.731 1.00 79.19 207 ARG A N 1
ATOM 1495 C CA . ARG A 1 207 ? 27.876 -24.258 -19.153 1.00 79.19 207 ARG A CA 1
ATOM 1496 C C . ARG A 1 207 ? 26.659 -25.064 -19.603 1.00 79.19 207 ARG A C 1
ATOM 1498 O O . ARG A 1 207 ? 26.785 -26.262 -19.804 1.00 79.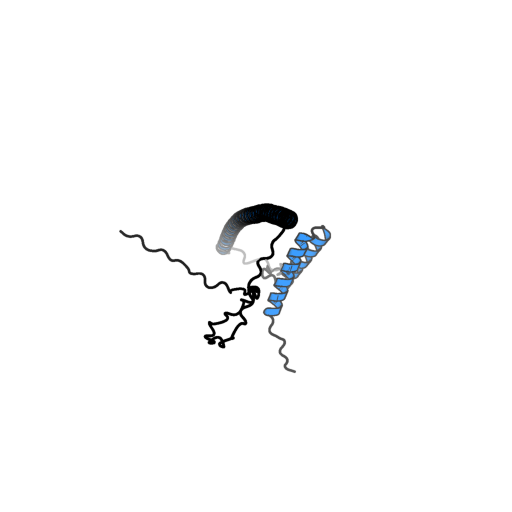19 207 ARG A O 1
ATOM 1505 N N . ALA A 1 208 ? 25.504 -24.420 -19.768 1.00 78.00 208 ALA A N 1
ATOM 1506 C CA . ALA A 1 208 ? 24.292 -25.070 -20.264 1.00 78.00 208 ALA A CA 1
ATOM 1507 C C . ALA A 1 208 ? 24.365 -25.429 -21.761 1.00 78.00 208 ALA A C 1
ATOM 1509 O O . ALA A 1 208 ? 23.631 -26.304 -22.214 1.00 78.00 208 ALA A O 1
ATOM 1510 N N . GLN A 1 209 ? 25.230 -24.757 -22.528 1.00 75.31 209 GLN A N 1
ATOM 1511 C CA . GLN A 1 209 ? 25.474 -25.040 -23.946 1.00 75.31 209 GLN A CA 1
ATOM 1512 C C . GLN A 1 209 ? 26.578 -26.079 -24.169 1.00 75.31 209 GLN A C 1
ATOM 1514 O O . GLN A 1 209 ? 26.634 -26.676 -25.244 1.00 75.31 209 GLN A O 1
ATOM 1519 N N . THR A 1 210 ? 27.443 -26.318 -23.181 1.00 67.06 210 THR A N 1
ATOM 1520 C CA . THR A 1 210 ? 28.456 -27.371 -23.259 1.00 67.06 210 THR A CA 1
ATOM 1521 C C . THR A 1 210 ? 27.789 -28.732 -23.019 1.00 67.06 210 THR A C 1
ATOM 1523 O O . THR A 1 210 ? 27.262 -28.954 -21.926 1.00 67.06 210 THR A O 1
ATOM 1526 N N . PRO A 1 211 ? 27.783 -29.660 -23.997 1.00 63.66 211 PRO A N 1
ATOM 1527 C CA . PRO A 1 211 ? 27.296 -31.015 -23.761 1.00 63.66 211 PRO A CA 1
ATOM 1528 C C . PRO A 1 211 ? 28.112 -31.668 -22.632 1.00 63.66 211 PRO A C 1
ATOM 1530 O O . PRO A 1 211 ? 29.304 -31.367 -22.501 1.00 63.66 211 PRO A O 1
ATOM 1533 N N . PRO A 1 212 ? 27.494 -32.523 -21.794 1.00 63.78 212 PRO A N 1
ATOM 1534 C CA . PRO A 1 212 ? 28.212 -33.194 -20.719 1.00 63.78 212 PRO A CA 1
ATOM 1535 C C . PRO A 1 212 ? 29.409 -33.954 -21.305 1.00 63.78 212 PRO A C 1
ATOM 1537 O O . PRO A 1 212 ? 29.291 -34.483 -22.415 1.00 63.78 212 PRO A O 1
ATOM 1540 N N . PRO A 1 213 ? 30.557 -33.984 -20.604 1.00 62.91 213 PRO A N 1
ATOM 1541 C CA . PRO A 1 213 ? 31.708 -34.743 -21.067 1.00 62.91 213 PRO A CA 1
ATOM 1542 C C . PRO A 1 213 ? 31.269 -36.184 -21.331 1.00 62.91 213 PRO A C 1
ATOM 1544 O O . PRO A 1 213 ? 30.597 -36.804 -20.507 1.00 62.91 213 PRO A O 1
ATOM 1547 N N . ASP A 1 214 ? 31.583 -36.668 -22.530 1.00 59.75 214 ASP A N 1
ATOM 1548 C CA . ASP A 1 214 ? 31.262 -38.020 -22.965 1.00 59.75 214 ASP A CA 1
ATOM 1549 C C . ASP A 1 214 ? 32.094 -38.973 -22.090 1.00 59.75 214 ASP A C 1
ATOM 1551 O O . ASP A 1 214 ? 33.294 -39.139 -22.306 1.00 59.75 214 ASP A O 1
ATOM 1555 N N . ASP A 1 215 ? 31.479 -39.557 -21.056 1.00 58.19 215 ASP A N 1
ATOM 1556 C CA . ASP A 1 215 ? 32.083 -40.570 -20.178 1.00 58.19 215 ASP A CA 1
ATOM 1557 C C . ASP A 1 215 ? 32.227 -41.908 -20.934 1.00 58.19 215 ASP A C 1
ATOM 1559 O O . ASP A 1 215 ? 31.691 -42.958 -20.562 1.00 58.19 215 ASP A O 1
ATOM 1563 N N . ARG A 1 216 ? 32.965 -41.880 -22.044 1.00 50.47 216 ARG A N 1
ATOM 1564 C CA . ARG A 1 216 ? 33.445 -43.054 -22.768 1.00 50.47 216 ARG A CA 1
ATOM 1565 C C . ARG A 1 216 ? 34.966 -43.089 -22.669 1.00 50.47 216 ARG A C 1
ATOM 1567 O O . ARG A 1 216 ? 35.655 -42.481 -23.474 1.00 50.47 216 ARG A O 1
ATOM 1574 N N . ARG A 1 217 ? 35.397 -43.786 -21.614 1.00 46.06 217 ARG A N 1
ATOM 1575 C CA . ARG A 1 217 ? 36.637 -44.568 -21.439 1.00 46.06 217 ARG A CA 1
ATOM 1576 C C . ARG A 1 217 ? 37.767 -44.349 -22.442 1.00 46.06 217 ARG A C 1
ATOM 1578 O O . ARG A 1 217 ? 37.572 -44.695 -23.627 1.00 46.06 217 ARG A O 1
#

pLDDT: mean 75.23, std 19.89, range [40.25, 98.62]

Organism: NCBI:txid449393

Radius of gyration: 44.73 Å; Cα contacts (8 Å, |Δi|>4): 13; chains: 1; bounding box: 101×52×122 Å

Sequence (217 aa):
MAPAGSSSTGVPGRPAVGGRAAVVSAPAEIGPGTSKPPTSTRPVVSRTEPVVGPLARAAELELRVREEVLRRERAEARAERAEGLADVARARAGLLEARAAAMAEALEAEATEREVLAETVRAGLAELADELRALRALAVAADERPVVGALDERADLPSGTRPRTALDPSVRMGELARGARELLAGGRLEAADEVIRGLEDAAARLRAQTPPPDDRR

Mean predicted aligned error: 21.08 Å

Secondary structure (DSSP, 8-state):
-PPP-----PPP-------------PPP-------PPP---------------HHHHHHHHHHHHHHHHHHHHHHHHHHHHHHHHHHHHHHHHHHHHHHHHHHHHHHHHHHHHHHHHHHHHHHHHHHHHHHHHHHHHHHHHHHSS---S-SSS------------S--HHHHHHHHHHHHHHHHHTT-HHHHHHHHHHHHHHHHHHHHHSPPP----

Solvent-accessible surface area (backbone atoms only — not comparable to full-atom values): 13822 Å² total; per-residue (Å²): 140,82,87,84,77,90,80,83,82,80,80,83,78,82,82,84,81,84,77,79,82,77,89,73,80,74,83,78,84,79,71,90,76,86,72,80,78,78,91,72,85,71,78,87,72,78,78,74,73,77,83,70,48,74,68,57,52,51,52,51,50,53,50,51,52,53,51,51,51,54,52,48,54,56,47,50,57,47,49,56,50,51,50,55,50,50,51,53,50,51,54,50,50,52,53,52,51,53,50,51,51,54,51,50,54,52,52,53,51,51,51,50,52,52,49,54,50,51,50,52,51,51,53,53,52,51,51,51,51,52,51,53,50,52,52,48,52,52,53,51,58,62,68,69,54,77,92,78,83,78,93,70,90,76,84,89,78,81,94,74,78,82,84,76,85,70,74,51,70,68,58,57,51,52,53,52,60,47,53,41,51,54,31,53,73,67,71,40,56,72,67,27,52,54,50,51,50,53,50,51,54,51,50,51,52,50,57,72,68,49,73,76,82,79,92,71,132